Protein 8ZLZ (pdb70)

Structure (mmCIF, N/CA/C/O backbone):
data_8ZLZ
#
_entry.id   8ZLZ
#
_cell.length_a   67.493
_cell.length_b   67.493
_cell.length_c   118.108
_cell.angle_alpha   90.00
_cell.angle_beta   90.00
_cell.angle_gamma   90.00
#
_symmetry.space_group_name_H-M   'P 41 21 2'
#
loop_
_entity.id
_entity.type
_entity.pdbx_description
1 polymer 'All1292 protein'
2 polymer 'C-terminus of CcmK1'
3 water water
#
loop_
_atom_site.group_PDB
_atom_site.id
_atom_site.type_symbol
_atom_site.label_atom_id
_atom_site.label_alt_id
_atom_site.label_comp_id
_atom_site.label_asym_id
_atom_site.label_entity_id
_atom_site.label_seq_id
_atom_site.pdbx_PDB_ins_code
_atom_site.Cartn_x
_atom_site.Cartn_y
_atom_site.Cartn_z
_atom_site.occupancy
_atom_site.B_iso_or_equiv
_atom_site.auth_seq_id
_atom_site.auth_comp_id
_atom_site.auth_asym_id
_atom_site.auth_atom_id
_atom_site.pdbx_PDB_model_num
ATOM 1 N N . SER A 1 1 ? 15.736 -30.900 6.165 1.00 33.24 13 SER A N 1
ATOM 2 C CA . SER A 1 1 ? 14.484 -30.998 5.428 1.00 28.68 13 SER A CA 1
ATOM 3 C C . SER A 1 1 ? 13.365 -31.541 6.327 1.00 26.89 13 SER A C 1
ATOM 4 O O . SER A 1 1 ? 12.204 -31.558 5.925 1.00 25.22 13 SER A O 1
ATOM 7 N N . LYS A 1 2 ? 13.739 -31.983 7.537 1.00 24.88 14 LYS A N 1
ATOM 8 C CA . LYS A 1 2 ? 12.772 -32.481 8.519 1.00 21.63 14 LYS A CA 1
ATOM 9 C C . LYS A 1 2 ? 11.724 -31.422 8.868 1.00 17.53 14 LYS A C 1
ATOM 10 O O . LYS A 1 2 ? 10.589 -31.751 9.241 1.00 15.34 14 LYS A O 1
ATOM 16 N N . TRP A 1 3 ? 12.080 -30.148 8.737 1.00 16.36 15 TRP A N 1
ATOM 17 C CA . TRP A 1 3 ? 11.118 -29.085 9.017 1.00 15.78 15 TRP A CA 1
ATOM 18 C C . TRP A 1 3 ? 9.890 -29.162 8.121 1.00 14.43 15 TRP A C 1
ATOM 19 O O . TRP A 1 3 ? 8.816 -28.713 8.528 1.00 10.56 15 TRP A O 1
ATOM 30 N N . ARG A 1 4 ? 10.028 -29.680 6.893 1.00 13.11 16 ARG A N 1
ATOM 31 C CA . ARG A 1 4 ? 8.864 -29.738 6.006 1.00 11.52 16 ARG A CA 1
ATOM 32 C C . ARG A 1 4 ? 7.770 -30.612 6.597 1.00 11.43 16 ARG A C 1
ATOM 33 O O . ARG A 1 4 ? 6.588 -30.245 6.566 1.00 10.47 16 ARG A O 1
ATOM 41 N N . SER A 1 5 ? 8.150 -31.769 7.146 1.00 9.97 17 SER A N 1
ATOM 42 C CA . SER A 1 5 ? 7.173 -32.680 7.735 1.00 13.57 17 SER A CA 1
ATOM 43 C C . SER A 1 5 ? 6.624 -32.132 9.041 1.00 9.96 17 SER A C 1
ATOM 44 O O . SER A 1 5 ? 5.426 -32.274 9.322 1.00 9.94 17 SER A O 1
ATOM 47 N N . GLN A 1 6 ? 7.485 -31.509 9.855 1.00 9.30 18 GLN A N 1
ATOM 48 C CA . GLN A 1 6 ? 7.003 -30.872 11.076 1.00 9.76 18 GLN A CA 1
ATOM 49 C C . GLN A 1 6 ? 6.005 -29.768 10.758 1.00 10.44 18 GLN A C 1
ATOM 50 O O . GLN A 1 6 ? 4.956 -29.675 11.401 1.00 9.74 18 GLN A O 1
ATOM 56 N N . LEU A 1 7 ? 6.312 -28.923 9.762 1.00 10.24 19 LEU A N 1
ATOM 57 C CA . LEU A 1 7 ? 5.369 -27.877 9.388 1.00 8.40 19 LEU A CA 1
ATOM 58 C C . LEU A 1 7 ? 4.090 -28.483 8.829 1.00 10.02 19 LEU A C 1
ATOM 59 O O . LEU A 1 7 ? 2.990 -28.020 9.145 1.00 8.32 19 LEU A O 1
ATOM 64 N N . ASP A 1 8 ? 4.216 -29.530 8.009 1.00 8.69 20 ASP A N 1
ATOM 65 C CA . ASP A 1 8 ? 3.033 -30.168 7.457 1.00 9.88 20 ASP A CA 1
ATOM 66 C C . ASP A 1 8 ? 2.137 -30.740 8.552 1.00 10.50 20 ASP A C 1
ATOM 67 O O . ASP A 1 8 ? 0.911 -30.606 8.484 1.00 10.57 20 ASP A O 1
ATOM 72 N N . ARG A 1 9 ? 2.724 -31.352 9.583 1.00 8.24 21 ARG A N 1
ATOM 73 C CA . ARG A 1 9 ? 1.901 -31.861 10.677 1.00 11.02 21 ARG A CA 1
ATOM 74 C C . ARG A 1 9 ? 1.275 -30.726 11.470 1.00 10.32 21 ARG A C 1
ATOM 75 O O . ARG A 1 9 ? 0.113 -30.830 11.901 1.00 10.79 21 ARG A O 1
ATOM 83 N N . PHE A 1 10 ? 2.020 -29.639 11.676 1.00 9.46 22 PHE A N 1
ATOM 84 C CA . PHE A 1 10 ? 1.439 -28.486 12.350 1.00 7.70 22 PHE A CA 1
ATOM 85 C C . PHE A 1 10 ? 0.244 -27.958 11.577 1.00 10.25 22 PHE A C 1
ATOM 86 O O . PHE A 1 10 ? -0.804 -27.680 12.163 1.00 9.08 22 PHE A O 1
ATOM 94 N N . VAL A 1 11 ? 0.367 -27.847 10.250 1.00 10.15 23 VAL A N 1
ATOM 95 C CA . VAL A 1 11 ? -0.745 -27.354 9.441 1.00 8.20 23 VAL A CA 1
ATOM 96 C C . VAL A 1 11 ? -1.966 -28.265 9.569 1.00 8.48 23 VAL A C 1
ATOM 97 O O . VAL A 1 11 ? -3.092 -27.788 9.753 1.00 10.47 23 VAL A O 1
ATOM 101 N N . LYS A 1 12 ? -1.768 -29.590 9.477 1.00 8.53 24 LYS A N 1
ATOM 102 C CA . LYS A 1 12 ? -2.904 -30.516 9.554 1.00 10.69 24 LYS A CA 1
ATOM 103 C C . LYS A 1 12 ? -3.654 -30.347 10.873 1.00 11.42 24 LYS A C 1
ATOM 104 O O . LYS A 1 12 ? -4.888 -30.414 10.919 1.00 12.92 24 LYS A O 1
ATOM 110 N N . GLU A 1 13 ? -2.921 -30.101 11.951 1.00 10.42 25 GLU A N 1
ATOM 111 C CA . GLU A 1 13 ? -3.503 -29.976 13.281 1.00 11.30 25 GLU A CA 1
ATOM 112 C C . GLU A 1 13 ? -4.131 -28.617 13.546 1.00 12.59 25 GLU A C 1
ATOM 113 O O . GLU A 1 13 ? -4.901 -28.485 14.505 1.00 11.69 25 GLU A O 1
ATOM 119 N N . ASN A 1 14 ? -3.801 -27.599 12.747 1.00 9.39 26 ASN A N 1
ATOM 120 C CA . ASN A 1 14 ? -4.199 -26.227 13.034 1.00 7.90 26 ASN A CA 1
ATOM 121 C C . ASN A 1 14 ? -4.941 -25.590 11.862 1.00 8.09 26 ASN A C 1
ATOM 122 O O . ASN A 1 14 ? -4.893 -24.367 11.687 1.00 8.28 26 ASN A O 1
ATOM 127 N N . GLN A 1 15 ? -5.668 -26.390 11.081 1.00 9.33 27 GLN A N 1
ATOM 128 C CA . GLN A 1 15 ? -6.313 -25.843 9.884 1.00 8.86 27 GLN A CA 1
ATOM 129 C C . GLN A 1 15 ? -7.350 -24.773 10.227 1.00 7.47 27 GLN A C 1
ATOM 130 O O . GLN A 1 15 ? -7.468 -23.771 9.510 1.00 7.64 27 GLN A O 1
ATOM 136 N N . GLN A 1 16 ? -8.102 -24.946 11.324 1.00 9.44 28 GLN A N 1
ATOM 137 C CA . GLN A 1 16 ? -9.133 -23.961 11.644 1.00 10.21 28 GLN A CA 1
ATOM 138 C C . GLN A 1 16 ? -8.508 -22.611 11.988 1.00 10.65 28 GLN A C 1
ATOM 139 O O . GLN A 1 16 ? -8.941 -21.559 11.495 1.00 9.56 28 GLN A O 1
ATOM 145 N N . ASP A 1 17 ? -7.476 -22.624 12.829 1.00 9.04 29 ASP A N 1
ATOM 146 C CA . ASP A 1 17 ? -6.843 -21.376 13.232 1.00 8.26 29 ASP A CA 1
ATOM 147 C C . ASP A 1 17 ? -6.101 -20.731 12.062 1.00 8.10 29 ASP A C 1
ATOM 148 O O . ASP A 1 17 ? -6.161 -19.510 11.876 1.00 6.69 29 ASP A O 1
ATOM 153 N N . LEU A 1 18 ? -5.396 -21.535 11.256 1.00 7.15 30 LEU A N 1
ATOM 154 C CA . LEU A 1 18 ? -4.696 -20.978 10.104 1.00 7.67 30 LEU A CA 1
ATOM 155 C C . LEU A 1 18 ? -5.683 -20.409 9.100 1.00 7.36 30 LEU A C 1
ATOM 156 O O . LEU A 1 18 ? -5.418 -19.364 8.495 1.00 7.11 30 LEU A O 1
ATOM 161 N N . ALA A 1 19 ? -6.841 -21.066 8.934 1.00 6.34 31 ALA A N 1
ATOM 162 C CA . ALA A 1 19 ? -7.846 -20.567 7.990 1.00 5.77 31 ALA A CA 1
ATOM 163 C C . ALA A 1 19 ? -8.443 -19.251 8.456 1.00 7.95 31 ALA A C 1
ATOM 164 O O . ALA A 1 19 ? -8.682 -18.354 7.646 1.00 7.04 31 ALA A O 1
ATOM 166 N N . ALA A 1 20 ? -8.719 -19.141 9.757 1.00 6.94 32 ALA A N 1
ATOM 167 C CA . ALA A 1 20 ? -9.217 -17.895 10.322 1.00 7.97 32 ALA A CA 1
ATOM 168 C C . ALA A 1 20 ? -8.219 -16.760 10.108 1.00 8.86 32 ALA A C 1
ATOM 169 O O . ALA A 1 20 ? -8.599 -15.656 9.706 1.00 7.42 32 ALA A O 1
ATOM 171 N N . LEU A 1 21 ? -6.926 -17.018 10.366 1.00 6.72 33 LEU A N 1
ATOM 172 C CA . LEU A 1 21 ? -5.918 -15.986 10.148 1.00 6.10 33 LEU A CA 1
ATOM 173 C C . LEU A 1 21 ? -5.811 -15.629 8.669 1.00 7.25 33 LEU A C 1
ATOM 174 O O . LEU A 1 21 ? -5.755 -14.440 8.309 1.00 7.32 33 LEU A O 1
ATOM 179 N N . PHE A 1 22 ? -5.791 -16.652 7.807 1.00 6.60 34 PHE A N 1
ATOM 180 C CA . PHE A 1 22 ? -5.746 -16.450 6.358 1.00 6.08 34 PHE A CA 1
ATOM 181 C C . PHE A 1 22 ? -6.853 -15.505 5.908 1.00 8.28 34 PHE A C 1
ATOM 182 O O . PHE A 1 22 ? -6.595 -14.518 5.211 1.00 7.96 34 PHE A O 1
ATOM 190 N N . TRP A 1 23 ? -8.095 -15.788 6.323 1.00 8.57 35 TRP A N 1
ATOM 191 C CA . TRP A 1 23 ? -9.218 -14.968 5.888 1.00 8.61 35 TRP A CA 1
ATOM 192 C C . TRP A 1 23 ? -9.155 -13.574 6.481 1.00 7.53 35 TRP A C 1
ATOM 193 O O . TRP A 1 23 ? -9.439 -12.597 5.781 1.00 9.20 35 TRP A O 1
ATOM 204 N N . GLY A 1 24 ? -8.795 -13.450 7.766 1.00 7.67 36 GLY A N 1
ATOM 205 C CA . GLY A 1 24 ? -8.706 -12.122 8.363 1.00 8.10 36 GLY A CA 1
ATOM 206 C C . GLY A 1 24 ? -7.715 -11.214 7.651 1.00 10.91 36 GLY A C 1
ATOM 207 O O . GLY A 1 24 ? -8.004 -10.047 7.395 1.00 9.69 36 GLY A O 1
ATOM 208 N N . LEU A 1 25 ? -6.527 -11.743 7.318 1.00 9.71 37 LEU A N 1
ATOM 209 C CA . LEU A 1 25 ? -5.504 -10.940 6.638 1.00 9.63 37 LEU A CA 1
ATOM 210 C C . LEU A 1 25 ? -5.936 -10.617 5.230 1.00 8.86 37 LEU A C 1
ATOM 211 O O . LEU A 1 25 ? -5.656 -9.565 4.660 1.00 9.58 37 LEU A O 1
ATOM 216 N N . TRP A 1 26 ? -6.682 -11.556 4.614 1.00 10.08 38 TRP A N 1
ATOM 217 C CA . TRP A 1 26 ? -7.207 -11.336 3.236 1.00 9.85 38 TRP A CA 1
ATOM 218 C C . TRP A 1 26 ? -8.276 -10.233 3.257 1.00 8.99 38 TRP A C 1
ATOM 219 O O . TRP A 1 26 ? -8.284 -9.376 2.380 1.00 11.43 38 TRP A O 1
ATOM 230 N N . LEU A 1 27 ? -9.153 -10.293 4.254 1.00 7.66 39 LEU A N 1
ATOM 231 C CA . LEU A 1 27 ? -10.065 -9.154 4.391 1.00 8.25 39 LEU A CA 1
ATOM 232 C C . LEU A 1 27 ? -9.302 -7.830 4.479 1.00 12.78 39 LEU A C 1
ATOM 233 O O . LEU A 1 27 ? -9.776 -6.797 3.980 1.00 10.36 39 LEU A O 1
ATOM 238 N N . GLU A 1 28 ? -8.110 -7.840 5.075 1.00 8.86 40 GLU A N 1
ATOM 239 C CA . GLU A 1 28 ? -7.362 -6.587 5.205 1.00 10.71 40 GLU A CA 1
ATOM 240 C C . GLU A 1 28 ? -6.635 -6.211 3.924 1.00 12.59 40 GLU A C 1
ATOM 241 O O . GLU A 1 28 ? -6.520 -5.021 3.616 1.00 12.80 40 GLU A O 1
ATOM 247 N N . ASN A 1 29 ? -6.096 -7.198 3.186 1.00 10.93 41 ASN A N 1
ATOM 248 C CA . ASN A 1 29 ? -5.150 -6.884 2.119 1.00 9.61 41 ASN A CA 1
ATOM 249 C C . ASN A 1 29 ? -5.450 -7.493 0.761 1.00 10.45 41 ASN A C 1
ATOM 250 O O . ASN A 1 29 ? -4.818 -7.073 -0.217 1.00 10.84 41 ASN A O 1
ATOM 255 N N . GLY A 1 30 ? -6.362 -8.462 0.650 1.00 8.74 42 GLY A N 1
ATOM 256 C CA . GLY A 1 30 ? -6.378 -9.208 -0.594 1.00 9.63 42 GLY A CA 1
ATOM 257 C C . GLY A 1 30 ? -4.991 -9.751 -0.865 1.00 9.35 42 GLY A C 1
ATOM 258 O O . GLY A 1 30 ? -4.278 -10.166 0.057 1.00 9.55 42 GLY A O 1
ATOM 259 N N . ASP A 1 31 ? -4.580 -9.702 -2.130 1.00 9.47 43 ASP A N 1
ATOM 260 C CA . ASP A 1 31 ? -3.237 -10.116 -2.526 1.00 10.82 43 ASP A CA 1
ATOM 261 C C . ASP A 1 31 ? -2.259 -8.948 -2.657 1.00 11.25 43 ASP A C 1
ATOM 262 O O . ASP A 1 31 ? -1.142 -9.142 -3.162 1.00 11.20 43 ASP A O 1
ATOM 267 N N . SER A 1 32 ? -2.626 -7.760 -2.159 1.00 10.69 44 SER A N 1
ATOM 268 C CA . SER A 1 32 ? -1.817 -6.566 -2.397 1.00 12.27 44 SER A CA 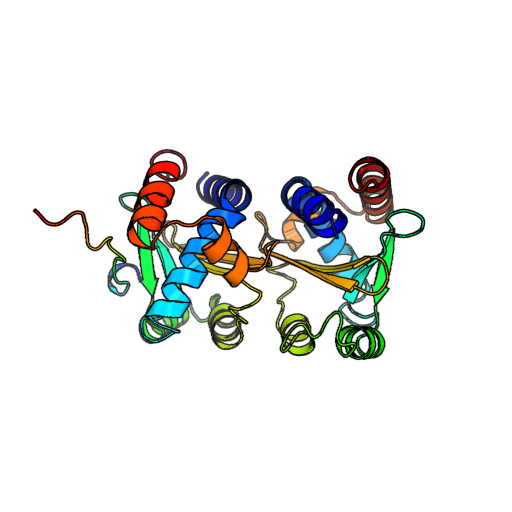1
ATOM 269 C C . SER A 1 32 ? -0.437 -6.644 -1.754 1.00 12.30 44 SER A C 1
ATOM 270 O O . SER A 1 32 ? 0.488 -5.956 -2.206 1.00 12.70 44 SER A O 1
ATOM 273 N N . GLN A 1 33 ? -0.284 -7.425 -0.691 1.00 11.35 45 GLN A N 1
ATOM 274 C CA . GLN A 1 33 ? 1.007 -7.601 -0.040 1.00 10.73 45 GLN A CA 1
ATOM 275 C C . GLN A 1 33 ? 1.710 -8.892 -0.457 1.00 13.54 45 GLN A C 1
ATOM 276 O O . GLN A 1 33 ? 2.826 -9.166 0.017 1.00 10.72 45 GLN A O 1
ATOM 282 N N . GLY A 1 34 ? 1.092 -9.683 -1.319 1.00 10.38 46 GLY A N 1
ATOM 283 C CA . GLY A 1 34 ? 1.646 -10.950 -1.712 1.00 11.16 46 GLY A CA 1
ATOM 284 C C . GLY A 1 34 ? 1.020 -12.096 -0.954 1.00 11.14 46 GLY A C 1
ATOM 285 O O . GLY A 1 34 ? -0.103 -12.015 -0.448 1.00 12.25 46 GLY A O 1
ATOM 286 N N . THR A 1 35 ? 1.785 -13.186 -0.870 1.00 9.33 47 THR A N 1
ATOM 287 C CA . THR A 1 35 ? 1.329 -14.444 -0.302 1.00 8.53 47 THR A CA 1
ATOM 288 C C . THR A 1 35 ? 1.716 -14.496 1.167 1.00 10.85 47 THR A C 1
ATOM 289 O O . THR A 1 35 ? 2.798 -14.041 1.553 1.00 8.82 47 THR A O 1
ATOM 293 N N . ILE A 1 36 ? 0.821 -15.025 1.995 1.00 9.12 48 ILE A N 1
ATOM 294 C CA . ILE A 1 36 ? 1.170 -15.211 3.399 1.00 9.61 48 ILE A CA 1
ATOM 295 C C . ILE A 1 36 ? 2.245 -16.283 3.491 1.00 11.27 48 ILE A C 1
ATOM 296 O O . ILE A 1 36 ? 2.070 -17.402 3.000 1.00 11.45 48 ILE A O 1
ATOM 301 N N . GLY A 1 37 ? 3.367 -15.945 4.111 1.00 9.86 49 GLY A N 1
ATOM 302 C CA . GLY A 1 37 ? 4.400 -16.940 4.335 1.00 10.15 49 GLY A CA 1
ATOM 303 C C . GLY A 1 37 ? 4.648 -17.217 5.805 1.00 9.48 49 GLY A C 1
ATOM 304 O O . GLY A 1 37 ? 4.261 -16.432 6.672 1.00 10.26 49 GLY A O 1
ATOM 305 N N . ILE A 1 38 ? 5.295 -18.342 6.093 1.00 7.44 50 ILE A N 1
ATOM 306 C CA . ILE A 1 38 ? 5.813 -18.648 7.421 1.00 9.31 50 ILE A CA 1
ATOM 307 C C . ILE A 1 38 ? 7.309 -18.814 7.242 1.00 10.14 50 ILE A C 1
ATOM 308 O O . ILE A 1 38 ? 7.747 -19.772 6.597 1.00 9.31 50 ILE A O 1
ATOM 313 N N . ASP A 1 39 ? 8.091 -17.863 7.744 1.00 9.20 51 ASP A N 1
ATOM 314 C CA . ASP A 1 39 ? 9.546 -17.973 7.713 1.00 7.98 51 ASP A CA 1
ATOM 315 C C . ASP A 1 39 ? 9.958 -18.670 9.002 1.00 10.43 51 ASP A C 1
ATOM 316 O O . ASP A 1 39 ? 9.651 -18.183 10.092 1.00 10.71 51 ASP A O 1
ATOM 321 N N . LEU A 1 40 ? 10.601 -19.826 8.874 1.00 9.92 52 LEU A N 1
ATOM 322 C CA . LEU A 1 40 ? 10.906 -20.618 10.058 1.00 11.69 52 LEU A CA 1
ATOM 323 C C . LEU A 1 40 ? 12.088 -20.100 10.855 1.00 14.12 52 LEU A C 1
ATOM 324 O O . LEU A 1 40 ? 12.292 -20.563 11.984 1.00 14.94 52 LEU A O 1
ATOM 329 N N . GLN A 1 41 ? 12.876 -19.184 10.310 1.00 10.95 53 GLN A N 1
ATOM 330 C CA . GLN A 1 41 ? 14.049 -18.720 11.027 1.00 16.74 53 GLN A CA 1
ATOM 331 C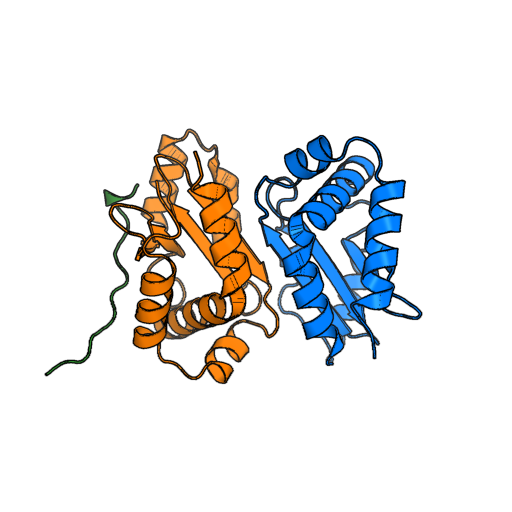 C . GLN A 1 41 ? 13.943 -17.232 11.346 1.00 14.62 53 GLN A C 1
ATOM 332 O O . GLN A 1 41 ? 13.370 -16.467 10.564 1.00 15.74 53 GLN A O 1
ATOM 338 N N . PRO A 1 42 ? 14.493 -16.789 12.488 1.00 15.97 54 PRO A N 1
ATOM 339 C CA . PRO A 1 42 ? 15.183 -17.595 13.522 1.00 18.87 54 PRO A CA 1
ATOM 340 C C . PRO A 1 42 ? 14.217 -18.453 14.335 1.00 17.36 54 PRO A C 1
ATOM 341 O O . PRO A 1 42 ? 14.588 -19.495 14.879 1.00 19.04 54 PRO A O 1
ATOM 345 N N . THR A 1 43 ? 12.967 -18.020 14.428 1.00 15.23 55 THR A N 1
ATOM 346 C CA . THR A 1 43 ? 11.856 -18.801 14.943 1.00 14.28 55 THR A CA 1
ATOM 347 C C . THR A 1 43 ? 10.702 -18.588 13.977 1.00 12.99 55 THR A C 1
ATOM 348 O O . THR A 1 43 ? 10.689 -17.600 13.230 1.00 10.35 55 THR A O 1
ATOM 352 N N . PRO A 1 44 ? 9.727 -19.496 13.953 1.00 11.29 56 PRO A N 1
ATOM 353 C CA . PRO A 1 44 ? 8.646 -19.389 12.963 1.00 11.94 56 PRO A CA 1
ATOM 354 C C . PRO A 1 44 ? 7.823 -18.126 13.159 1.00 11.47 56 PRO A C 1
ATOM 355 O O . PRO A 1 44 ? 7.364 -17.824 14.264 1.00 12.32 56 PRO A O 1
ATOM 359 N N . HIS A 1 45 ? 7.609 -17.399 12.070 1.00 9.09 57 HIS A N 1
ATOM 360 C CA . HIS A 1 45 ? 6.790 -16.200 12.138 1.00 8.12 57 HIS A CA 1
ATOM 361 C C . HIS A 1 45 ? 6.158 -15.912 10.783 1.00 8.98 57 HIS A C 1
ATOM 362 O O . HIS A 1 45 ? 6.709 -16.247 9.733 1.00 8.29 57 HIS A O 1
ATOM 369 N N . PHE A 1 46 ? 4.990 -15.275 10.807 1.00 8.63 58 PHE A N 1
ATOM 370 C CA . PHE A 1 46 ? 4.309 -14.948 9.561 1.00 8.58 58 PHE A CA 1
ATOM 371 C C . PHE A 1 46 ? 4.913 -13.722 8.896 1.00 10.94 58 PHE A C 1
ATOM 372 O O . PHE A 1 46 ? 5.270 -12.742 9.560 1.00 10.36 58 PHE A O 1
ATOM 380 N N . VAL A 1 47 ? 5.006 -13.779 7.567 1.00 9.60 59 VAL A N 1
ATOM 381 C CA . VAL A 1 47 ? 5.545 -12.691 6.757 1.00 11.06 59 VAL A CA 1
ATOM 382 C C . VAL A 1 47 ? 4.758 -12.644 5.458 1.00 11.74 59 VAL A C 1
ATOM 383 O O . VAL A 1 47 ? 4.214 -13.654 5.000 1.00 15.93 59 VAL A O 1
ATOM 387 N N . TYR A 1 48 ? 4.711 -11.470 4.843 1.00 9.02 60 TYR A N 1
ATOM 388 C CA . TYR A 1 48 ? 4.149 -11.372 3.510 1.00 10.85 60 TYR A CA 1
ATOM 389 C C . TYR A 1 48 ? 5.253 -11.507 2.480 1.00 11.35 60 TYR A C 1
ATOM 390 O O . TYR A 1 48 ? 6.356 -10.985 2.667 1.00 11.14 60 TYR A O 1
ATOM 399 N N . CYS A 1 49 ? 4.942 -12.216 1.395 1.00 11.12 61 CYS A N 1
ATOM 400 C CA . CYS A 1 49 ? 5.909 -12.552 0.350 1.00 12.13 61 CYS A CA 1
ATOM 401 C C . CYS A 1 49 ? 5.397 -11.995 -0.961 1.00 11.57 61 CYS A C 1
ATOM 402 O O . CYS A 1 49 ? 4.501 -12.597 -1.586 1.00 10.47 61 CYS A O 1
ATOM 405 N N . PRO A 1 50 ? 5.920 -10.858 -1.415 1.00 11.93 62 PRO A N 1
ATOM 406 C CA . PRO A 1 50 ? 5.470 -10.303 -2.694 1.00 12.40 62 PRO A CA 1
ATOM 407 C C . PRO A 1 50 ? 5.648 -11.300 -3.832 1.00 12.04 62 PRO A C 1
ATOM 408 O O . PRO A 1 50 ? 6.562 -12.128 -3.830 1.00 12.57 62 PRO A O 1
ATOM 412 N N . LYS A 1 51 ? 4.717 -11.237 -4.788 1.00 14.08 63 LYS A N 1
ATOM 413 C CA . LYS A 1 51 ? 4.710 -12.174 -5.908 1.00 15.17 63 LYS A CA 1
ATOM 414 C C . LYS A 1 51 ? 6.076 -12.252 -6.589 1.00 13.52 63 LYS A C 1
ATOM 415 O O . LYS A 1 51 ? 6.566 -13.342 -6.898 1.00 14.06 63 LYS A O 1
ATOM 421 N N . ASP A 1 52 ? 6.702 -11.098 -6.824 1.00 14.83 64 ASP A N 1
ATOM 422 C CA . ASP A 1 52 ? 7.988 -11.066 -7.507 1.00 17.50 64 ASP A CA 1
ATOM 423 C C . ASP A 1 52 ? 9.052 -11.817 -6.703 1.00 15.60 64 ASP A C 1
ATOM 424 O O . ASP A 1 52 ? 9.873 -12.549 -7.273 1.00 15.55 64 ASP A O 1
ATOM 429 N N . ALA A 1 53 ? 9.023 -11.687 -5.366 1.00 12.33 65 ALA A N 1
ATOM 430 C CA . ALA A 1 53 ? 9.983 -12.390 -4.520 1.00 13.18 65 ALA A CA 1
ATOM 431 C C . ALA A 1 53 ? 9.712 -13.886 -4.490 1.00 12.12 65 ALA A C 1
ATOM 432 O O . ALA A 1 53 ? 10.649 -14.686 -4.453 1.00 12.65 65 ALA A O 1
ATOM 434 N N . VAL A 1 54 ? 8.439 -14.284 -4.478 1.00 9.68 66 VAL A N 1
ATOM 435 C CA . VAL A 1 54 ? 8.112 -15.708 -4.525 1.00 9.59 66 VAL A CA 1
ATOM 436 C C . VAL A 1 54 ? 8.657 -16.318 -5.809 1.00 11.27 66 VAL A C 1
ATOM 437 O O . VAL A 1 54 ? 9.264 -17.392 -5.806 1.00 11.41 66 VAL A O 1
ATOM 441 N N . GLU A 1 55 ? 8.450 -15.628 -6.928 1.00 10.16 67 GLU A N 1
ATOM 442 C CA . GLU A 1 55 ? 8.886 -16.157 -8.214 1.00 14.07 67 GLU A CA 1
ATOM 443 C C . GLU A 1 55 ? 10.397 -16.345 -8.253 1.00 13.92 67 GLU A C 1
ATOM 444 O O . GLU A 1 55 ? 10.893 -17.405 -8.659 1.00 13.03 67 GLU A O 1
ATOM 450 N N . LYS A 1 56 ? 11.153 -15.340 -7.805 1.00 13.07 68 LYS A N 1
ATOM 451 C CA . LYS A 1 56 ? 12.607 -15.501 -7.805 1.00 14.46 68 LYS A CA 1
ATOM 452 C C . LYS A 1 56 ? 13.062 -16.596 -6.856 1.00 13.45 68 LYS A C 1
ATOM 453 O O . LYS A 1 56 ? 13.960 -17.375 -7.202 1.00 15.83 68 LYS A O 1
ATOM 459 N N . LEU A 1 57 ? 12.462 -16.679 -5.669 1.00 13.27 69 LEU A N 1
ATOM 460 C CA . LEU A 1 57 ? 12.799 -17.759 -4.745 1.00 13.67 69 LEU A CA 1
ATOM 461 C C . LEU A 1 57 ? 12.510 -19.125 -5.359 1.00 11.54 69 LEU A C 1
ATOM 462 O O . LEU A 1 57 ? 13.314 -20.055 -5.237 1.00 12.51 69 LEU A O 1
ATOM 467 N N . ASN A 1 58 ? 11.367 -19.256 -6.031 1.00 9.89 70 ASN A N 1
ATOM 468 C CA . ASN A 1 58 ? 10.970 -20.526 -6.621 1.00 11.48 70 ASN A CA 1
ATOM 469 C C . ASN A 1 58 ? 11.803 -20.889 -7.847 1.00 10.81 70 ASN A C 1
ATOM 470 O O . ASN A 1 58 ? 11.878 -22.068 -8.212 1.00 9.96 70 ASN A O 1
ATOM 475 N N . ASN A 1 59 ? 12.436 -19.914 -8.473 1.00 11.12 71 ASN A N 1
ATOM 476 C CA . ASN A 1 59 ? 13.223 -20.217 -9.658 1.00 12.14 71 ASN A CA 1
ATOM 477 C C . ASN A 1 59 ? 14.584 -20.799 -9.324 1.00 15.56 71 ASN A C 1
ATOM 478 O O . ASN A 1 59 ? 15.256 -21.317 -10.222 1.00 15.07 71 ASN A O 1
ATOM 483 N N . ASN A 1 60 ? 15.007 -20.734 -8.065 1.00 14.09 72 ASN A N 1
ATOM 484 C CA . ASN A 1 60 ? 16.185 -21.478 -7.653 1.00 11.63 72 ASN A CA 1
ATOM 485 C C . ASN A 1 60 ? 15.942 -22.982 -7.766 1.00 12.76 72 ASN A C 1
ATOM 486 O O . ASN A 1 60 ? 14.856 -23.484 -7.461 1.00 11.75 72 ASN A O 1
ATOM 491 N N . VAL A 1 61 ? 16.987 -23.707 -8.171 1.00 14.06 73 VAL A N 1
ATOM 492 C CA . VAL A 1 61 ? 16.887 -25.134 -8.442 1.00 15.98 73 VAL A CA 1
ATOM 493 C C . VAL A 1 61 ? 16.512 -25.949 -7.208 1.00 15.39 73 VAL A C 1
ATOM 494 O O . VAL A 1 61 ? 15.978 -27.057 -7.338 1.00 16.21 73 VAL A O 1
ATOM 498 N N . GLU A 1 62 ? 16.723 -25.413 -6.005 1.00 14.15 74 GLU A N 1
ATOM 499 C CA . GLU A 1 62 ? 16.239 -26.081 -4.800 1.00 15.94 74 GLU A CA 1
ATOM 500 C C . GLU A 1 62 ? 14.721 -26.083 -4.688 1.00 15.64 74 GLU A C 1
ATOM 501 O O . GLU A 1 62 ? 14.175 -26.862 -3.898 1.00 16.23 74 GLU A O 1
ATOM 507 N N . ASN A 1 63 ? 14.032 -25.272 -5.482 1.00 12.67 75 ASN A N 1
ATOM 508 C CA . ASN A 1 63 ? 12.580 -25.174 -5.395 1.00 9.58 75 ASN A CA 1
ATOM 509 C C . ASN A 1 63 ? 11.929 -25.661 -6.689 1.00 12.22 75 ASN A C 1
ATOM 510 O O . ASN A 1 63 ? 11.674 -26.859 -6.832 1.00 11.26 75 ASN A O 1
ATOM 515 N N . ARG A 1 64 ? 11.661 -24.744 -7.624 1.00 10.28 76 ARG A N 1
ATOM 516 C CA . ARG A 1 64 ? 11.097 -25.083 -8.938 1.00 12.45 76 ARG A CA 1
ATOM 517 C C . ARG A 1 64 ? 9.763 -25.815 -8.799 1.00 13.31 76 ARG A C 1
ATOM 518 O O . ARG A 1 64 ? 9.479 -26.767 -9.530 1.00 13.31 76 ARG A O 1
ATOM 526 N N . LEU A 1 65 ? 8.942 -25.396 -7.833 1.00 10.46 77 LEU A N 1
ATOM 527 C CA . LEU A 1 65 ? 7.581 -25.917 -7.786 1.00 11.99 77 LEU A CA 1
ATOM 528 C C . LEU A 1 65 ? 6.870 -25.543 -9.083 1.00 11.10 77 LEU A C 1
ATOM 529 O O . LEU A 1 65 ? 6.773 -24.361 -9.429 1.00 11.06 77 LEU A O 1
ATOM 534 N N . GLN A 1 66 ? 6.431 -26.553 -9.838 1.00 12.93 78 GLN A N 1
ATOM 535 C CA . GLN A 1 66 ? 5.961 -26.283 -11.190 1.00 14.89 78 GLN A CA 1
ATOM 536 C C . GLN A 1 66 ? 4.648 -25.507 -11.180 1.00 14.75 78 GLN A C 1
ATOM 537 O O . GLN A 1 66 ? 3.691 -25.865 -10.483 1.00 17.93 78 GLN A O 1
ATOM 543 N N . GLU A 1 67 ? 4.635 -24.402 -11.932 1.00 12.64 79 GLU A N 1
ATOM 544 C CA . GLU A 1 67 ? 3.450 -23.564 -12.089 1.00 15.08 79 GLU A CA 1
ATOM 545 C C . GLU A 1 67 ? 2.985 -22.975 -10.749 1.00 12.79 79 GLU A C 1
ATOM 546 O O . GLU A 1 67 ? 1.796 -22.727 -10.550 1.00 13.87 79 GLU A O 1
ATOM 552 N N . LEU A 1 68 ? 3.928 -22.717 -9.831 1.00 11.05 80 LEU A N 1
ATOM 553 C CA . LEU A 1 68 ? 3.579 -22.195 -8.507 1.00 10.38 80 LEU A CA 1
ATOM 554 C C . LEU A 1 68 ? 2.818 -20.878 -8.584 1.00 11.71 80 LEU A C 1
ATOM 555 O O . LEU A 1 68 ? 1.858 -20.671 -7.838 1.00 9.36 80 LEU A O 1
ATOM 560 N N . LEU A 1 69 ? 3.236 -19.959 -9.454 1.00 12.47 81 LEU A N 1
ATOM 561 C CA . LEU A 1 69 ? 2.539 -18.677 -9.510 1.00 13.20 81 LEU A CA 1
ATOM 562 C C . LEU A 1 69 ? 1.105 -18.854 -9.985 1.00 11.26 81 LEU A C 1
ATOM 563 O O . LEU A 1 69 ? 0.210 -18.123 -9.536 1.00 10.50 81 LEU A O 1
ATOM 568 N N . GLY A 1 70 ? 0.871 -19.823 -10.879 1.00 11.28 82 GLY A N 1
ATOM 569 C CA . GLY A 1 70 ? -0.488 -20.165 -11.258 1.00 12.15 82 GLY A CA 1
ATOM 570 C C . GLY A 1 70 ? -1.282 -20.721 -10.092 1.00 11.37 82 GLY A C 1
ATOM 571 O O . GLY A 1 70 ? -2.445 -20.365 -9.899 1.00 9.24 82 GLY A O 1
ATOM 572 N N . ILE A 1 71 ? -0.661 -21.602 -9.297 1.00 7.73 83 ILE A N 1
ATOM 573 C CA . ILE A 1 71 ? -1.348 -22.136 -8.118 1.00 9.28 83 ILE A CA 1
ATOM 574 C C . ILE A 1 71 ? -1.767 -21.000 -7.197 1.00 10.50 83 ILE A C 1
ATOM 575 O O . ILE A 1 71 ? -2.901 -20.960 -6.702 1.00 8.90 83 ILE A O 1
ATOM 580 N N . ILE A 1 72 ? -0.868 -20.041 -6.984 1.00 10.16 84 ILE A N 1
ATOM 581 C CA . ILE A 1 72 ? -1.162 -18.912 -6.103 1.00 9.97 84 ILE A CA 1
ATOM 582 C C . ILE A 1 72 ? -2.296 -18.066 -6.673 1.00 12.62 84 ILE A C 1
ATOM 583 O O . ILE A 1 72 ? -3.219 -17.674 -5.950 1.00 10.97 84 ILE A O 1
ATOM 588 N N . GLU A 1 73 ? -2.262 -17.804 -7.986 1.00 8.64 85 GLU A N 1
ATOM 589 C CA . GLU A 1 73 ? -3.299 -16.994 -8.623 1.00 12.74 85 GLU A CA 1
ATOM 590 C C . GLU A 1 73 ? -4.650 -17.692 -8.611 1.00 11.92 85 GLU A C 1
ATOM 591 O O . GLU A 1 73 ? -5.690 -17.030 -8.474 1.00 14.34 85 GLU A O 1
ATOM 597 N N . HIS A 1 74 ? -4.660 -19.017 -8.739 1.00 7.82 86 HIS A N 1
ATOM 598 C CA . HIS A 1 74 ? -5.903 -19.763 -8.891 1.00 8.48 86 HIS A CA 1
ATOM 599 C C . HIS A 1 74 ? -6.563 -20.131 -7.573 1.00 10.11 86 HIS A C 1
ATOM 600 O O . HIS A 1 74 ? -7.766 -20.404 -7.564 1.00 10.18 86 HIS A O 1
ATOM 607 N N . ASN A 1 75 ? -5.829 -20.103 -6.466 1.00 11.09 87 ASN A N 1
ATOM 608 C CA . ASN A 1 75 ? -6.423 -20.399 -5.163 1.00 8.74 87 ASN A CA 1
ATOM 609 C C . ASN A 1 75 ? -7.597 -19.467 -4.898 1.00 9.10 87 ASN A C 1
ATOM 610 O O . ASN A 1 75 ? -7.484 -18.252 -5.103 1.00 9.07 87 ASN A O 1
ATOM 615 N N . GLN A 1 76 ? -8.740 -20.042 -4.490 1.00 7.52 88 GLN A N 1
ATOM 616 C CA . GLN A 1 76 ? -9.939 -19.251 -4.236 1.00 6.55 88 GLN A CA 1
ATOM 617 C C . GLN A 1 76 ? -10.089 -19.065 -2.736 1.00 7.28 88 GLN A C 1
ATOM 618 O O . GLN A 1 76 ? -10.433 -20.026 -2.030 1.00 9.00 88 GLN A O 1
ATOM 624 N N . PRO A 1 77 ? -9.834 -17.867 -2.208 1.00 7.41 89 PRO A N 1
ATOM 625 C CA . PRO A 1 77 ? -9.622 -17.720 -0.753 1.00 7.48 89 PRO A CA 1
ATOM 626 C C . PRO A 1 77 ? -10.866 -17.925 0.074 1.00 8.87 89 PRO A C 1
ATOM 627 O O . PRO A 1 77 ? -10.746 -18.226 1.267 1.00 8.90 89 PRO A O 1
ATOM 631 N N . GLU A 1 78 ? -12.060 -17.747 -0.497 1.00 8.32 90 GLU A N 1
ATOM 632 C CA . GLU A 1 78 ? -13.273 -18.018 0.254 1.00 8.37 90 GLU A CA 1
ATOM 633 C C . GLU A 1 78 ? -13.515 -19.515 0.423 1.00 9.09 90 GLU A C 1
ATOM 634 O O . GLU A 1 78 ? -14.340 -19.903 1.260 1.00 9.37 90 GLU A O 1
ATOM 640 N N . ILE A 1 79 ? -12.768 -20.357 -0.299 1.00 7.81 91 ILE A N 1
ATOM 641 C CA . ILE A 1 79 ? -12.876 -21.806 -0.196 1.00 9.79 91 ILE A CA 1
ATOM 642 C C . ILE A 1 79 ? -11.632 -22.419 0.432 1.00 9.64 91 ILE A C 1
ATOM 643 O O . ILE A 1 79 ? -11.726 -23.420 1.147 1.00 9.56 91 ILE A O 1
ATOM 648 N N . GLU A 1 80 ? -10.455 -21.874 0.129 1.00 10.51 92 GLU A N 1
ATOM 649 C CA . GLU A 1 80 ? -9.220 -22.616 0.347 1.00 10.01 92 GLU A CA 1
ATOM 650 C C . GLU A 1 80 ? -8.153 -21.695 0.896 1.00 9.54 92 GLU A C 1
ATOM 651 O O . GLU A 1 80 ? -8.005 -20.565 0.420 1.00 7.96 92 GLU A O 1
ATOM 657 N N . VAL A 1 81 ? -7.324 -22.230 1.796 1.00 8.61 93 VAL A N 1
ATOM 658 C CA . VAL A 1 81 ? -6.167 -21.514 2.334 1.00 6.04 93 VAL A CA 1
ATOM 659 C C . VAL A 1 81 ? -4.933 -21.827 1.502 1.00 6.18 93 VAL A C 1
ATOM 660 O O . VAL A 1 81 ? -4.703 -22.983 1.139 1.00 6.81 93 VAL A O 1
ATOM 664 N N . LEU A 1 82 ? -4.102 -20.805 1.260 1.00 5.22 94 LEU A N 1
ATOM 665 C CA . LEU A 1 82 ? -2.778 -20.992 0.674 1.00 6.61 94 LEU A CA 1
ATOM 666 C C . LEU A 1 82 ? -1.779 -20.146 1.444 1.00 7.57 94 LEU A C 1
ATOM 667 O O . LEU A 1 82 ? -2.017 -18.945 1.647 1.00 7.79 94 LEU A O 1
ATOM 672 N N . MET A 1 83 ? -0.689 -20.784 1.897 1.00 5.40 95 MET A N 1
ATOM 673 C CA . MET A 1 83 ? 0.493 -20.051 2.325 1.00 5.66 95 MET A CA 1
ATOM 674 C C . MET A 1 83 ? 1.727 -20.784 1.853 1.00 7.46 95 MET A C 1
ATOM 675 O O . MET A 1 83 ? 1.639 -21.838 1.237 1.00 9.37 95 MET A O 1
ATOM 680 N N . ILE A 1 84 ? 2.896 -20.202 2.103 1.00 10.35 96 ILE A N 1
ATOM 681 C CA . ILE A 1 84 ? 4.142 -20.896 1.811 1.00 9.17 96 ILE A CA 1
ATOM 682 C C . ILE A 1 84 ? 4.996 -20.923 3.064 1.00 11.69 96 ILE A C 1
ATOM 683 O O . ILE A 1 84 ? 5.076 -19.933 3.803 1.00 11.16 96 ILE A O 1
ATOM 688 N N . GLY A 1 85 ? 5.618 -22.070 3.312 1.00 8.42 97 GLY A N 1
ATOM 689 C CA . GLY A 1 85 ? 6.622 -22.166 4.351 1.00 8.99 97 GLY A CA 1
ATOM 690 C C . GLY A 1 85 ? 7.983 -21.953 3.711 1.00 9.23 97 GLY A C 1
ATOM 691 O O . GLY A 1 85 ? 8.234 -22.410 2.595 1.00 10.82 97 GLY A O 1
ATOM 692 N N . ILE A 1 86 ? 8.842 -21.211 4.409 1.00 7.73 98 ILE A N 1
ATOM 693 C CA . ILE A 1 86 ? 10.187 -20.910 3.933 1.00 10.18 98 ILE A CA 1
ATOM 694 C C . ILE A 1 86 ? 11.179 -21.355 4.996 1.00 12.12 98 ILE A C 1
ATOM 695 O O . ILE A 1 86 ? 11.146 -20.860 6.133 1.00 11.09 98 ILE A O 1
ATOM 700 N N . GLY A 1 87 ? 12.075 -22.266 4.622 1.00 11.16 99 GLY A N 1
ATOM 701 C CA . GLY A 1 87 ? 13.117 -22.690 5.542 1.00 13.85 99 GLY A CA 1
ATOM 702 C C . GLY A 1 87 ? 14.409 -22.828 4.760 1.00 17.42 99 GLY A C 1
ATOM 703 O O . GLY A 1 87 ? 14.453 -23.572 3.780 1.00 13.88 99 GLY A O 1
ATOM 704 N N . LYS A 1 88 ? 15.439 -22.099 5.183 1.00 18.92 100 LYS A N 1
ATOM 705 C CA . LYS A 1 88 ? 16.751 -22.004 4.523 1.00 21.91 100 LYS A CA 1
ATOM 706 C C . LYS A 1 88 ? 16.629 -22.008 2.999 1.00 17.35 100 LYS A C 1
ATOM 707 O O . LYS A 1 88 ? 17.215 -22.837 2.301 1.00 19.93 100 LYS A O 1
ATOM 713 N N . GLY A 1 89 ? 15.849 -21.054 2.499 1.00 16.42 101 GLY A N 1
ATOM 714 C CA . GLY A 1 89 ? 15.718 -20.793 1.071 1.00 15.75 101 GLY A CA 1
ATOM 715 C C . GLY A 1 89 ? 14.795 -21.726 0.330 1.00 16.83 101 GLY A C 1
ATOM 716 O O . GLY A 1 89 ? 14.614 -21.559 -0.891 1.00 15.63 101 GLY A O 1
ATOM 717 N N . GLU A 1 90 ? 14.205 -22.697 1.015 1.00 15.29 102 GLU A N 1
ATOM 718 C CA . GLU A 1 90 ? 13.422 -23.740 0.377 1.00 11.78 102 GLU A CA 1
ATOM 719 C C . GLU A 1 90 ? 11.946 -23.505 0.690 1.00 13.03 102 GLU A C 1
ATOM 720 O O . GLU A 1 90 ? 11.596 -23.161 1.823 1.00 13.55 102 GLU A O 1
ATOM 726 N N . ILE A 1 91 ? 11.091 -23.642 -0.324 1.00 9.43 103 ILE A N 1
ATOM 727 C CA . ILE A 1 91 ? 9.648 -23.382 -0.228 1.00 8.28 103 ILE A CA 1
ATOM 728 C C . ILE A 1 91 ? 8.895 -24.682 -0.011 1.00 12.22 103 ILE A C 1
ATOM 729 O O . ILE A 1 91 ? 9.154 -25.673 -0.701 1.00 10.81 103 ILE A O 1
ATOM 734 N N . LYS A 1 92 ? 7.906 -24.656 0.888 1.00 9.97 104 LYS A N 1
ATOM 735 C CA . LYS A 1 92 ? 6.929 -25.733 1.063 1.00 12.02 104 LYS A CA 1
ATOM 736 C C . LYS A 1 92 ? 5.545 -25.124 0.892 1.00 10.14 104 LYS A C 1
ATOM 737 O O . LYS A 1 92 ? 5.194 -24.184 1.607 1.00 11.81 104 LYS A O 1
ATOM 743 N N . LEU A 1 93 ? 4.769 -25.634 -0.062 1.00 8.42 105 LEU A N 1
ATOM 744 C CA . LEU A 1 93 ? 3.438 -25.081 -0.282 1.00 8.91 105 LEU A CA 1
ATOM 745 C C . LEU A 1 93 ? 2.490 -25.569 0.801 1.00 8.68 105 LEU A C 1
ATOM 746 O O . LEU A 1 93 ? 2.461 -26.763 1.121 1.00 9.52 105 LEU A O 1
ATOM 751 N N . ILE A 1 94 ? 1.714 -24.642 1.350 1.00 9.83 106 ILE A N 1
ATOM 752 C CA . ILE A 1 94 ? 0.643 -24.946 2.296 1.00 9.61 106 ILE A CA 1
ATOM 753 C C . ILE A 1 94 ? -0.671 -24.674 1.579 1.00 7.88 106 ILE A C 1
ATOM 754 O O . ILE A 1 94 ? -0.945 -23.534 1.181 1.00 9.17 106 ILE A O 1
ATOM 759 N N . GLN A 1 95 ? -1.478 -25.710 1.392 1.00 6.36 107 GLN A N 1
ATOM 760 C CA . GLN A 1 95 ? -2.779 -25.500 0.763 1.00 7.20 107 GLN A CA 1
ATOM 761 C C . GLN A 1 95 ? -3.774 -26.511 1.287 1.00 8.32 107 GLN A C 1
ATOM 762 O O . GLN A 1 95 ? -3.462 -27.705 1.319 1.00 8.46 107 GLN A O 1
ATOM 768 N N . PHE A 1 96 ? -4.960 -26.035 1.665 1.00 7.00 108 PHE A N 1
ATOM 769 C CA . PHE A 1 96 ? -6.002 -26.941 2.135 1.00 8.37 108 PHE A CA 1
ATOM 770 C C . PHE A 1 96 ? -7.345 -26.225 2.078 1.00 7.17 108 PHE A C 1
ATOM 771 O O . PHE A 1 96 ? -7.419 -25.008 2.254 1.00 7.63 108 PHE A O 1
ATOM 779 N N . ALA A 1 97 ? -8.410 -26.995 1.796 1.00 9.30 109 ALA A N 1
ATOM 780 C CA . ALA A 1 97 ? -9.764 -26.456 1.802 1.00 9.61 109 ALA A CA 1
ATOM 781 C C . ALA A 1 97 ? -10.412 -26.867 3.115 1.00 9.92 109 ALA A C 1
ATOM 782 O O . ALA A 1 97 ? -10.821 -28.034 3.259 1.00 11.42 109 ALA A O 1
ATOM 784 N N . PRO A 1 98 ? -10.498 -25.989 4.111 1.00 9.42 110 PRO A N 1
ATOM 785 C CA . PRO A 1 98 ? -10.894 -26.422 5.458 1.00 9.52 110 PRO A CA 1
ATOM 786 C C . PRO A 1 98 ? -12.402 -26.576 5.584 1.00 10.10 110 PRO A C 1
ATOM 787 O O . PRO A 1 98 ? -13.178 -26.200 4.705 1.00 9.71 110 PRO A O 1
ATOM 791 N N . GLU A 1 99 ? -12.794 -27.136 6.726 1.00 10.74 111 GLU A N 1
ATOM 792 C CA . GLU A 1 99 ? -14.195 -27.240 7.132 1.00 12.45 111 GLU A CA 1
ATOM 793 C C . GLU A 1 99 ? -14.311 -26.630 8.521 1.00 13.58 111 GLU A C 1
ATOM 794 O O . GLU A 1 99 ? -13.687 -27.137 9.471 1.00 14.23 111 GLU A O 1
ATOM 800 N N . PRO A 1 100 ? -15.088 -25.556 8.704 1.00 12.63 112 PRO A N 1
ATOM 801 C CA . PRO A 1 100 ? -15.888 -24.835 7.719 1.00 13.18 112 PRO A CA 1
ATOM 802 C C . PRO A 1 100 ? -14.977 -23.972 6.838 1.00 10.48 112 PRO A C 1
ATOM 803 O O . PRO A 1 100 ? -13.773 -23.926 7.100 1.00 9.52 112 PRO A O 1
ATOM 807 N N . PRO A 1 101 ? -15.488 -23.296 5.812 1.00 11.38 113 PRO A N 1
ATOM 808 C CA . PRO A 1 101 ? -14.615 -22.514 4.912 1.00 11.77 113 PRO A CA 1
ATOM 809 C C . PRO A 1 101 ? -13.954 -21.356 5.645 1.00 11.17 113 PRO A C 1
ATOM 810 O O . PRO A 1 101 ? -14.395 -20.970 6.739 1.00 8.96 113 PRO A O 1
ATOM 814 N N . PRO A 1 102 ? -12.900 -20.765 5.080 1.00 9.91 114 PRO A N 1
ATOM 815 C CA . PRO A 1 102 ? -12.142 -19.717 5.807 1.00 7.02 114 PRO A CA 1
ATOM 816 C C . PRO A 1 102 ? -13.008 -18.568 6.313 1.00 9.08 114 PRO A C 1
ATOM 817 O O . PRO A 1 102 ? -12.777 -18.104 7.436 1.00 8.75 114 PRO A O 1
ATOM 821 N N . PRO A 1 103 ? -14.019 -18.064 5.571 1.00 7.44 115 PRO A N 1
ATOM 822 C CA . PRO A 1 103 ? -14.783 -16.935 6.155 1.00 8.73 115 PRO A CA 1
ATOM 823 C C . PRO A 1 103 ? -15.508 -17.314 7.435 1.00 7.94 115 PRO A C 1
ATOM 824 O O . PRO A 1 103 ? -15.633 -16.490 8.353 1.00 9.12 115 PRO A O 1
ATOM 828 N N . VAL A 1 104 ? -15.991 -18.545 7.518 1.00 8.13 116 VAL A N 1
ATOM 829 C CA . VAL A 1 104 ? -16.643 -18.980 8.747 1.00 8.85 116 VAL A CA 1
ATOM 830 C C . VAL A 1 104 ? -15.630 -19.143 9.865 1.00 10.85 116 VAL A C 1
ATOM 831 O O . VAL A 1 104 ? -15.885 -18.746 11.010 1.00 9.39 116 VAL A O 1
ATOM 835 N N . CYS A 1 105 ? -14.461 -19.716 9.560 1.00 10.37 117 CYS A N 1
ATOM 836 C CA . CYS A 1 105 ? -13.427 -19.851 10.588 1.00 10.77 117 CYS A CA 1
ATOM 837 C C . CYS A 1 105 ? -13.099 -18.509 11.211 1.00 9.35 117 CYS A C 1
ATOM 838 O O . CYS A 1 105 ? -12.981 -18.401 12.434 1.00 10.33 117 CYS A O 1
ATOM 841 N N . PHE A 1 106 ? -12.992 -17.461 10.390 1.00 9.01 118 PHE A N 1
ATOM 842 C CA . PHE A 1 106 ? -12.673 -16.144 10.923 1.00 8.34 118 PHE A CA 1
ATOM 843 C C . PHE A 1 106 ? -13.817 -15.599 11.765 1.00 10.00 118 PHE A C 1
ATOM 844 O O . PHE A 1 106 ? -13.581 -14.986 12.808 1.00 9.02 118 PHE A O 1
ATOM 852 N N . GLU A 1 107 ? -15.059 -15.773 11.308 1.00 8.45 119 GLU A N 1
ATOM 853 C CA . GLU A 1 107 ? -16.187 -15.286 12.091 1.00 10.40 119 GLU A CA 1
ATOM 854 C C . GLU A 1 107 ? -16.251 -15.980 13.451 1.00 13.65 119 GLU A C 1
ATOM 855 O O . GLU A 1 107 ? -16.630 -15.351 14.446 1.00 15.37 119 GLU A O 1
ATOM 861 N N . GLN A 1 108 ? -15.853 -17.255 13.524 1.00 11.95 120 GLN A N 1
ATOM 862 C CA . GLN A 1 108 ? -15.917 -17.960 14.806 1.00 14.45 120 GLN A CA 1
ATOM 863 C C . GLN A 1 108 ? -14.883 -17.440 15.803 1.00 17.65 120 GLN A C 1
ATOM 864 O O . GLN A 1 108 ? -15.144 -17.434 17.011 1.00 18.19 120 GLN A O 1
ATOM 870 N N . VAL A 1 109 ? -13.723 -16.977 15.334 1.00 17.82 121 VAL A N 1
ATOM 871 C CA . VAL A 1 109 ? -12.718 -16.445 16.257 1.00 21.40 121 VAL A CA 1
ATOM 872 C C . VAL A 1 109 ? -12.988 -14.988 16.640 1.00 22.30 121 VAL A C 1
ATOM 873 O O . VAL A 1 109 ? -12.453 -14.503 17.646 1.00 29.64 121 VAL A O 1
ATOM 877 N N . GLY A 1 110 ? -13.802 -14.273 15.881 1.00 20.21 122 GLY A N 1
ATOM 878 C CA . GLY A 1 110 ? -14.019 -12.868 16.147 1.00 28.24 122 GLY A CA 1
ATOM 879 C C . GLY A 1 110 ? -12.935 -11.993 15.544 1.00 27.32 122 GLY A C 1
ATOM 880 O O . GLY A 1 110 ? -12.138 -12.406 14.700 1.00 28.55 122 GLY A O 1
ATOM 881 N N . LYS A 1 111 ? -12.896 -10.757 16.011 1.00 28.94 123 LYS A N 1
ATOM 882 C CA . LYS A 1 111 ? -12.043 -9.762 15.360 1.00 34.95 123 LYS A CA 1
ATOM 883 C C . LYS A 1 111 ? -10.678 -9.642 16.032 1.00 31.66 123 LYS A C 1
ATOM 884 O O . LYS A 1 111 ? -10.187 -8.538 16.274 1.00 37.83 123 LYS A O 1
ATOM 890 N N . ASP A 1 112 ? -10.045 -10.777 16.348 1.00 33.21 124 ASP A N 1
ATOM 891 C CA . ASP A 1 112 ? -8.752 -10.718 17.025 1.00 28.59 124 ASP A CA 1
ATOM 892 C C . ASP A 1 112 ? -7.629 -11.372 16.224 1.00 23.56 124 ASP A C 1
ATOM 893 O O . ASP A 1 112 ? -7.001 -12.327 16.700 1.00 23.01 124 ASP A O 1
ATOM 898 N N . ILE A 1 113 ? -7.365 -10.839 15.026 1.00 22.38 125 ILE A N 1
ATOM 899 C CA . ILE A 1 113 ? -6.234 -11.278 14.208 1.00 19.45 125 ILE A CA 1
ATOM 900 C C . ILE A 1 113 ? -4.926 -11.212 14.982 1.00 20.13 125 ILE A C 1
ATOM 901 O O . ILE A 1 113 ? -4.096 -12.129 14.898 1.00 15.38 125 ILE A O 1
ATOM 906 N N . ASP A 1 114 ? -4.702 -10.131 15.736 1.00 16.10 126 ASP A N 1
ATOM 907 C CA . ASP A 1 114 ? -3.432 -10.019 16.452 1.00 19.10 126 ASP A CA 1
ATOM 908 C C . ASP A 1 114 ? -3.251 -11.152 17.444 1.00 15.08 126 ASP A C 1
ATOM 909 O O . ASP A 1 114 ? -2.161 -11.727 17.541 1.00 16.47 126 ASP A O 1
ATOM 914 N N . GLY A 1 115 ? -4.304 -11.469 18.208 1.00 15.26 127 GLY A N 1
ATOM 915 C CA . GLY A 1 115 ? -4.205 -12.548 19.174 1.00 16.70 127 GLY A CA 1
ATOM 916 C C . GLY A 1 115 ? -4.026 -13.895 18.507 1.00 13.08 127 GLY A C 1
ATOM 917 O O . GLY A 1 115 ? -3.289 -14.743 19.005 1.00 12.63 127 GLY A O 1
ATOM 918 N N . LEU A 1 116 ? -4.695 -14.103 17.375 1.00 14.08 128 LEU A N 1
ATOM 919 C CA . LEU A 1 116 ? -4.559 -15.354 16.637 1.00 14.83 128 LEU A CA 1
ATOM 920 C C . LEU A 1 116 ? -3.150 -15.506 16.086 1.00 11.43 128 LEU A C 1
ATOM 921 O O . LEU A 1 116 ? -2.550 -16.590 16.157 1.00 12.37 128 LEU A O 1
ATOM 926 N N . LEU A 1 117 ? -2.604 -14.426 15.537 1.00 10.88 129 LEU A N 1
ATOM 927 C CA . LEU A 1 117 ? -1.228 -14.473 15.054 1.00 13.46 129 LEU A CA 1
ATOM 928 C C . LEU A 1 117 ? -0.254 -14.819 16.180 1.00 13.84 129 LEU A C 1
ATOM 929 O O . LEU A 1 117 ? 0.620 -15.684 16.020 1.00 11.55 129 LEU A O 1
ATOM 934 N N . GLU A 1 118 ? -0.394 -14.157 17.336 1.00 10.79 130 GLU A N 1
ATOM 935 C CA . GLU A 1 118 ? 0.473 -14.448 18.476 1.00 14.02 130 GLU A CA 1
ATOM 936 C C . GLU A 1 118 ? 0.337 -15.897 18.909 1.00 10.47 130 GLU A C 1
ATOM 937 O O . GLU A 1 118 ? 1.339 -16.571 19.178 1.00 12.96 130 GLU A O 1
ATOM 943 N N . LEU A 1 119 ? -0.901 -16.392 18.971 1.00 10.95 131 LEU A N 1
ATOM 944 C CA . LEU A 1 119 ? -1.119 -17.765 19.401 1.00 9.64 131 LEU A CA 1
ATOM 945 C C . LEU A 1 119 ? -0.454 -18.749 18.446 1.00 8.79 131 LEU A C 1
ATOM 946 O O . LEU A 1 119 ? 0.245 -19.675 18.877 1.00 9.28 131 LEU A O 1
ATOM 951 N N . LEU A 1 120 ? -0.628 -18.543 17.140 1.00 7.31 132 LEU A N 1
ATOM 952 C CA . LEU A 1 120 ? -0.054 -19.476 16.182 1.00 8.42 132 LEU A CA 1
ATOM 953 C C . LEU A 1 120 ? 1.470 -19.429 16.218 1.00 7.79 132 LEU A C 1
ATOM 954 O O . LEU A 1 120 ? 2.123 -20.475 16.125 1.00 8.24 132 LEU A O 1
ATOM 959 N N . GLU A 1 121 ? 2.052 -18.232 16.356 1.00 7.88 133 GLU A N 1
ATOM 960 C CA . GLU A 1 121 ? 3.512 -18.148 16.437 1.00 7.69 133 GLU A CA 1
ATOM 961 C C . GLU A 1 121 ? 4.034 -18.786 17.726 1.00 10.31 133 GLU A C 1
ATOM 962 O O . GLU A 1 121 ? 5.069 -19.463 17.705 1.00 9.06 133 GLU A O 1
ATOM 968 N N . GLN A 1 122 ? 3.325 -18.617 18.849 1.00 10.40 134 GLN A N 1
ATOM 969 C CA . GLN A 1 122 ? 3.784 -19.252 20.087 1.00 11.71 134 GLN A CA 1
ATOM 970 C C . GLN A 1 122 ? 3.746 -20.771 19.953 1.00 9.99 134 GLN A C 1
ATOM 971 O O . GLN A 1 122 ? 4.694 -21.461 20.353 1.00 11.15 134 GLN A O 1
ATOM 977 N N . ARG A 1 123 ? 2.668 -21.306 19.365 1.00 8.45 135 ARG A N 1
ATOM 978 C CA . ARG A 1 123 ? 2.571 -22.750 19.135 1.00 10.13 135 ARG A CA 1
ATOM 979 C C . ARG A 1 123 ? 3.685 -23.236 18.211 1.00 11.56 135 ARG A C 1
ATOM 980 O O . ARG A 1 123 ? 4.360 -24.229 18.501 1.00 10.36 135 ARG A O 1
ATOM 988 N N . MET A 1 124 ? 3.910 -22.527 17.103 1.00 9.74 136 MET A N 1
ATOM 989 C CA . MET A 1 124 ? 4.919 -22.933 16.129 1.00 9.29 136 MET A CA 1
ATOM 990 C C . MET A 1 124 ? 6.306 -22.995 16.759 1.00 10.86 136 MET A C 1
ATOM 991 O O . MET A 1 124 ? 7.105 -23.863 16.405 1.00 10.39 136 MET A O 1
ATOM 996 N N . SER A 1 125 ? 6.583 -22.123 17.730 1.00 8.78 137 SER A N 1
ATOM 997 C CA . SER A 1 125 ? 7.911 -22.070 18.326 1.00 11.16 137 SER A CA 1
ATOM 998 C C . SER A 1 125 ? 8.288 -23.387 19.000 1.00 11.14 137 SER A C 1
ATOM 999 O O . SER A 1 125 ? 9.469 -23.726 19.039 1.00 12.95 137 SER A O 1
ATOM 1002 N N . GLY A 1 126 ? 7.320 -24.144 19.525 1.00 10.80 138 GLY A N 1
ATOM 1003 C CA . GLY A 1 126 ? 7.606 -25.446 20.108 1.00 11.33 138 GLY A CA 1
ATOM 1004 C C . GLY A 1 126 ? 7.266 -26.640 19.234 1.00 13.71 138 GLY A C 1
ATOM 1005 O O . GLY A 1 126 ? 7.431 -27.787 19.670 1.00 11.88 138 GLY A O 1
ATOM 1006 N N . GLU A 1 127 ? 6.793 -26.411 18.003 1.00 11.12 139 GLU A N 1
ATOM 1007 C CA . GLU A 1 127 ? 6.284 -27.486 17.167 1.00 10.16 139 GLU A CA 1
ATOM 1008 C C . GLU A 1 127 ? 6.975 -27.593 15.815 1.00 12.17 139 GLU A C 1
ATOM 1009 O O . GLU A 1 127 ? 6.735 -28.564 15.099 1.00 11.44 139 GLU A O 1
ATOM 1015 N N . ILE A 1 128 ? 7.825 -26.641 15.450 1.00 11.66 140 ILE A N 1
ATOM 1016 C CA . ILE A 1 128 ? 8.747 -26.805 14.335 1.00 12.03 140 ILE A CA 1
ATOM 1017 C C . ILE A 1 128 ? 10.104 -26.486 14.947 1.00 15.27 140 ILE A C 1
ATOM 1018 O O . ILE A 1 128 ? 10.406 -25.319 15.231 1.00 18.28 140 ILE A O 1
ATOM 1023 N N . VAL A 1 129 ? 10.887 -27.532 15.221 1.00 15.22 141 VAL A N 1
ATOM 1024 C CA . VAL A 1 129 ? 12.011 -27.504 16.158 1.00 19.23 141 VAL A CA 1
ATOM 1025 C C . VAL A 1 129 ? 13.118 -28.381 15.596 1.00 20.77 141 VAL A C 1
ATOM 1026 O O . VAL A 1 129 ? 12.867 -29.537 15.234 1.00 23.95 141 VAL A O 1
ATOM 1030 N N . VAL A 1 130 ? 14.344 -27.857 15.556 1.00 21.52 142 VAL A N 1
ATOM 1031 C CA . VAL A 1 130 ? 15.475 -28.649 15.065 1.00 24.99 142 VAL A CA 1
ATOM 1032 C C . VAL A 1 130 ? 16.042 -29.523 16.190 1.00 28.37 142 VAL A C 1
ATOM 1033 O O . VAL A 1 130 ? 16.028 -30.755 16.090 1.00 28.93 142 VAL A O 1
ATOM 1037 N N . SER B 1 1 ? -25.453 -32.548 8.602 1.00 33.93 13 SER B N 1
ATOM 1038 C CA . SER B 1 1 ? -25.606 -32.907 10.014 1.00 40.75 13 SER B CA 1
ATOM 1039 C C . SER B 1 1 ? -24.247 -33.141 10.691 1.00 36.85 13 SER B C 1
ATOM 1040 O O . SER B 1 1 ? -23.857 -32.397 11.593 1.00 38.57 13 SER B O 1
ATOM 1043 N N . LYS B 1 2 ? -23.531 -34.181 10.260 1.00 35.83 14 LYS B N 1
ATOM 1044 C CA . LYS B 1 2 ? -22.157 -34.388 10.709 1.00 28.52 14 LYS B CA 1
ATOM 1045 C C . LYS B 1 2 ? -21.189 -34.753 9.587 1.00 26.23 14 LYS B C 1
ATOM 1046 O O . LYS B 1 2 ? -19.981 -34.805 9.847 1.00 20.58 14 LYS B O 1
ATOM 1052 N N . TRP B 1 3 ? -21.657 -34.988 8.358 1.00 25.32 15 TRP B N 1
ATOM 1053 C CA . TRP B 1 3 ? -20.781 -35.553 7.329 1.00 23.17 15 TRP B CA 1
ATOM 1054 C C . TRP B 1 3 ? -19.664 -34.599 6.905 1.00 21.39 15 TRP B C 1
ATOM 1055 O O . TRP B 1 3 ? -18.583 -35.060 6.523 1.00 17.62 15 TRP B O 1
ATOM 1066 N N . ARG B 1 4 ? -19.881 -33.282 6.972 1.00 22.33 16 ARG B N 1
ATOM 1067 C CA . ARG B 1 4 ? -18.823 -32.360 6.555 1.00 21.57 16 ARG B CA 1
ATOM 1068 C C . ARG B 1 4 ? -17.615 -32.447 7.476 1.00 19.00 16 ARG B C 1
ATOM 1069 O O . ARG B 1 4 ? -16.471 -32.557 7.008 1.00 16.63 16 ARG B O 1
ATOM 1077 N N . SER B 1 5 ? -17.841 -32.378 8.789 1.00 18.21 17 SER B N 1
ATOM 1078 C CA . SER B 1 5 ? -16.716 -32.458 9.711 1.00 17.62 17 SER B CA 1
ATOM 1079 C C . SER B 1 5 ? -16.120 -33.860 9.726 1.00 15.09 17 SER B C 1
ATOM 1080 O O . SER B 1 5 ? -14.906 -34.006 9.896 1.00 14.20 17 SER B O 1
ATOM 1083 N N . GLN B 1 6 ? -16.951 -34.897 9.535 1.00 14.91 18 GLN B N 1
ATOM 1084 C CA . GLN B 1 6 ? -16.423 -36.262 9.479 1.00 13.42 18 GLN B CA 1
ATOM 1085 C C . GLN B 1 6 ? -15.547 -36.472 8.245 1.00 13.10 18 GLN B C 1
ATOM 1086 O O . GLN B 1 6 ? -14.488 -37.109 8.333 1.00 13.36 18 GLN B O 1
ATOM 1092 N N . LEU B 1 7 ? -15.970 -35.947 7.091 1.00 13.31 19 LEU B N 1
ATOM 1093 C CA . LEU B 1 7 ? -15.145 -36.051 5.893 1.00 11.99 19 LEU B CA 1
ATOM 1094 C C . LEU B 1 7 ? -13.853 -35.270 6.068 1.00 12.00 19 LEU B C 1
ATOM 1095 O O . LEU B 1 7 ? -12.768 -35.748 5.710 1.00 12.55 19 LEU B O 1
ATOM 1100 N N . ASP B 1 8 ? -13.952 -34.067 6.632 1.00 13.53 20 ASP B N 1
ATOM 1101 C CA . ASP B 1 8 ? -12.770 -33.236 6.814 1.00 11.64 20 ASP B CA 1
ATOM 1102 C C . ASP B 1 8 ? -11.758 -33.918 7.715 1.00 13.66 20 ASP B C 1
ATOM 1103 O O . ASP B 1 8 ? -10.551 -33.919 7.430 1.00 11.53 20 ASP B O 1
ATOM 1108 N N . ARG B 1 9 ? -12.233 -34.491 8.821 1.00 10.00 21 ARG B N 1
ATOM 1109 C CA . ARG B 1 9 ? -11.359 -35.229 9.720 1.00 12.16 21 ARG B CA 1
ATOM 1110 C C . ARG B 1 9 ? -10.730 -36.424 9.014 1.00 12.30 21 ARG B C 1
ATOM 1111 O O . ARG B 1 9 ? -9.540 -36.697 9.193 1.00 11.62 21 ARG B O 1
ATOM 1119 N N . PHE B 1 10 ? -11.510 -37.157 8.213 1.00 11.90 22 PHE B N 1
ATOM 1120 C CA . PHE B 1 10 ? -10.947 -38.316 7.526 1.00 10.34 22 PHE B CA 1
ATOM 1121 C C . PHE B 1 10 ? -9.851 -37.887 6.560 1.00 12.26 22 PHE B C 1
ATOM 1122 O O . PHE B 1 10 ? -8.809 -38.538 6.455 1.00 10.87 22 PHE B O 1
ATOM 1130 N N . VAL B 1 11 ? -10.068 -36.788 5.848 1.00 11.01 23 VAL B N 1
ATOM 1131 C CA . VAL B 1 11 ? -9.042 -36.320 4.912 1.00 12.97 23 VAL B CA 1
ATOM 1132 C C . VAL B 1 11 ? -7.779 -35.920 5.672 1.00 12.60 23 VAL B C 1
ATOM 1133 O O . VAL B 1 11 ? -6.665 -36.313 5.309 1.00 12.91 23 VAL B O 1
ATOM 1137 N N . LYS B 1 12 ? -7.931 -35.131 6.747 1.00 11.62 24 LYS B N 1
ATOM 1138 C CA . LYS B 1 12 ? -6.755 -34.692 7.497 1.00 11.74 24 LYS B CA 1
ATOM 1139 C C . LYS B 1 12 ? -5.966 -35.877 8.054 1.00 13.72 24 LYS B C 1
ATOM 1140 O O . LYS B 1 12 ? -4.726 -35.862 8.048 1.00 15.67 24 LYS B O 1
ATOM 1146 N N . GLU B 1 13 ? -6.667 -36.919 8.533 1.00 9.90 25 GLU B N 1
ATOM 1147 C CA . GLU B 1 13 ? -6.033 -38.105 9.111 1.00 10.19 25 GLU B CA 1
ATOM 1148 C C . GLU B 1 13 ? -5.436 -39.051 8.086 1.00 14.12 25 GLU B C 1
ATOM 1149 O O . GLU B 1 13 ? -4.716 -39.977 8.486 1.00 12.58 25 GLU B O 1
ATOM 1155 N N . ASN B 1 14 ? -5.723 -38.857 6.794 1.00 12.07 26 ASN B N 1
ATOM 1156 C CA . ASN B 1 14 ? -5.314 -39.823 5.781 1.00 9.67 26 ASN B CA 1
ATOM 1157 C C . ASN B 1 14 ? -4.728 -39.154 4.546 1.00 12.08 26 ASN B C 1
ATOM 1158 O O . ASN B 1 14 ? -4.811 -39.710 3.441 1.00 12.13 26 ASN B O 1
ATOM 1163 N N . GLN B 1 15 ? -4.113 -37.981 4.718 1.00 11.86 27 GLN B N 1
ATOM 1164 C CA . GLN B 1 15 ? -3.605 -37.232 3.568 1.00 10.73 27 GLN B CA 1
ATOM 1165 C C . GLN B 1 15 ? -2.588 -38.032 2.766 1.00 9.99 27 GLN B C 1
ATOM 1166 O O . GLN B 1 15 ? -2.591 -37.972 1.533 1.00 9.63 27 GLN B O 1
ATOM 1172 N N . GLN B 1 16 ? -1.688 -38.758 3.444 1.00 11.88 28 GLN B N 1
ATOM 1173 C CA . GLN B 1 16 ? -0.625 -39.460 2.734 1.00 13.53 28 GLN B CA 1
ATOM 1174 C C . GLN B 1 16 ? -1.185 -40.600 1.897 1.00 9.85 28 GLN B C 1
ATOM 1175 O O . GLN B 1 16 ? -0.777 -40.790 0.745 1.00 10.57 28 GLN B O 1
ATOM 1181 N N . ASP B 1 17 ? -2.117 -41.379 2.454 1.00 11.05 29 ASP B N 1
ATOM 1182 C CA . ASP B 1 17 ? -2.690 -42.475 1.671 1.00 11.60 29 ASP B CA 1
ATOM 1183 C C . ASP B 1 17 ? -3.615 -41.950 0.581 1.00 10.86 29 ASP B C 1
ATOM 1184 O O . ASP B 1 17 ? -3.680 -42.530 -0.507 1.00 10.01 29 ASP B O 1
ATOM 1189 N N . LEU B 1 18 ? -4.336 -40.857 0.852 1.00 8.85 30 LEU B N 1
ATOM 1190 C CA . LEU B 1 18 ? -5.178 -40.263 -0.185 1.00 8.38 30 LEU B CA 1
ATOM 1191 C C . LEU B 1 18 ? -4.327 -39.704 -1.318 1.00 7.94 30 LEU B C 1
ATOM 1192 O O . LEU B 1 18 ? -4.707 -39.805 -2.490 1.00 8.63 30 LEU B O 1
ATOM 1197 N N . ALA B 1 19 ? -3.181 -39.103 -0.981 1.00 9.12 31 ALA B N 1
ATOM 1198 C CA . ALA B 1 19 ? -2.265 -38.592 -1.998 1.00 9.78 31 ALA B CA 1
ATOM 1199 C C . ALA B 1 19 ? -1.673 -39.731 -2.805 1.00 10.19 31 ALA B C 1
ATOM 1200 O O . ALA B 1 19 ? -1.508 -39.620 -4.023 1.00 8.64 31 ALA B O 1
ATOM 1202 N N . ALA B 1 20 ? -1.345 -40.836 -2.136 1.00 9.84 32 ALA B N 1
ATOM 1203 C CA . ALA B 1 20 ? -0.826 -41.992 -2.850 1.00 10.27 32 ALA B CA 1
ATOM 1204 C C . ALA B 1 20 ? -1.858 -42.532 -3.833 1.00 10.36 32 ALA B C 1
ATOM 1205 O O . ALA B 1 20 ? -1.521 -42.865 -4.977 1.00 9.89 32 ALA B O 1
ATOM 1207 N N . LEU B 1 21 ? -3.127 -42.623 -3.410 1.00 9.32 33 LEU B N 1
ATOM 1208 C CA . LEU B 1 21 ? -4.174 -43.081 -4.325 1.00 9.13 33 LEU B CA 1
ATOM 1209 C C . LEU B 1 21 ? -4.362 -42.094 -5.468 1.00 9.55 33 LEU B C 1
ATOM 1210 O O . LEU B 1 21 ? -4.468 -42.487 -6.639 1.00 8.58 33 LEU B O 1
ATOM 1215 N N . PHE B 1 22 ? -4.404 -40.805 -5.143 1.00 8.15 34 PHE B N 1
ATOM 1216 C CA . PHE B 1 22 ? -4.531 -39.772 -6.162 1.00 9.02 34 PHE B CA 1
ATOM 1217 C C . PHE B 1 22 ? -3.431 -39.894 -7.215 1.00 9.43 34 PHE B C 1
ATOM 1218 O O . PHE B 1 22 ? -3.701 -39.820 -8.426 1.00 9.13 34 PHE B O 1
ATOM 1226 N N . TRP B 1 23 ? -2.184 -40.104 -6.776 1.00 8.43 35 TRP B N 1
ATOM 1227 C CA . TRP B 1 23 ? -1.092 -40.158 -7.742 1.00 8.95 35 TRP B CA 1
ATOM 1228 C C . TRP B 1 23 ? -1.112 -41.462 -8.523 1.00 10.93 35 TRP B C 1
ATOM 1229 O O . TRP B 1 23 ? -0.825 -41.468 -9.728 1.00 9.18 35 TRP B O 1
ATOM 1240 N N . GLY B 1 24 ? -1.390 -42.583 -7.852 1.00 7.45 36 GLY B N 1
ATOM 1241 C CA . GLY B 1 24 ? -1.481 -43.845 -8.573 1.00 9.97 36 GLY B CA 1
ATOM 1242 C C . GLY B 1 24 ? -2.486 -43.777 -9.706 1.00 12.90 36 GLY B C 1
ATOM 1243 O O . GLY B 1 24 ? -2.214 -44.222 -10.826 1.00 12.26 36 GLY B O 1
ATOM 1244 N N . LEU B 1 25 ? -3.647 -43.181 -9.434 1.00 7.56 37 LEU B N 1
ATOM 1245 C CA . LEU B 1 25 ? -4.679 -43.032 -10.447 1.00 11.70 37 LEU B CA 1
ATOM 1246 C C . LEU B 1 25 ? -4.260 -42.041 -11.526 1.00 11.16 37 LEU B C 1
ATOM 1247 O O . LEU B 1 25 ? -4.605 -42.227 -12.698 1.00 12.77 37 LEU B O 1
ATOM 1252 N N . TRP B 1 26 ? -3.506 -41.000 -11.160 1.00 9.43 38 TRP B N 1
ATOM 1253 C CA . TRP B 1 26 ? -2.967 -40.089 -12.167 1.00 8.83 38 TRP B CA 1
ATOM 1254 C C . TRP B 1 26 ? -2.015 -40.820 -13.105 1.00 13.53 38 TRP B C 1
ATOM 1255 O O . TRP B 1 26 ? -2.062 -40.631 -14.329 1.00 10.44 38 TRP B O 1
ATOM 1266 N N . LEU B 1 27 ? -1.120 -41.639 -12.542 1.00 10.67 39 LEU B N 1
ATOM 1267 C CA . LEU B 1 27 ? -0.236 -42.455 -13.372 1.00 11.31 39 LEU B CA 1
ATOM 1268 C C . LEU B 1 27 ? -1.031 -43.329 -14.326 1.00 12.87 39 LEU B C 1
ATOM 1269 O O . LEU B 1 27 ? -0.624 -43.545 -15.473 1.00 11.86 39 LEU B O 1
ATOM 1274 N N . GLU B 1 28 ? -2.140 -43.885 -13.856 1.00 10.35 40 GLU B N 1
ATOM 1275 C CA . GLU B 1 28 ? -2.903 -44.813 -14.687 1.00 14.29 40 GLU B CA 1
ATOM 1276 C C . GLU B 1 28 ? -3.698 -44.106 -15.778 1.00 13.89 40 GLU B C 1
ATOM 1277 O O . GLU B 1 28 ? -3.741 -44.575 -16.931 1.00 14.10 40 GLU B O 1
ATOM 1283 N N . ASN B 1 29 ? -4.323 -42.976 -15.442 1.00 13.82 41 ASN B N 1
ATOM 1284 C CA . ASN B 1 29 ? -5.397 -42.422 -16.251 1.00 13.67 41 ASN B CA 1
ATOM 1285 C C . ASN B 1 29 ? -5.216 -40.973 -16.653 1.00 11.52 41 ASN B C 1
ATOM 1286 O O . ASN B 1 29 ? -5.946 -40.517 -17.536 1.00 14.56 41 ASN B O 1
ATOM 1291 N N . GLY B 1 30 ? -4.279 -40.240 -16.058 1.00 11.65 42 GLY B N 1
ATOM 1292 C CA . GLY B 1 30 ? -4.322 -38.806 -16.256 1.00 10.97 42 GLY B CA 1
ATOM 1293 C C . GLY B 1 30 ? -5.696 -38.302 -15.875 1.00 13.76 42 GLY B C 1
ATOM 1294 O O . GLY B 1 30 ? -6.305 -38.781 -14.917 1.00 16.20 42 GLY B O 1
ATOM 1295 N N . ASP B 1 31 ? -6.215 -37.347 -16.645 1.00 14.42 43 ASP B N 1
ATOM 1296 C CA . ASP B 1 31 ? -7.581 -36.876 -16.429 1.00 15.73 43 ASP B CA 1
ATOM 1297 C C . ASP B 1 31 ? -8.579 -37.518 -17.391 1.00 17.13 43 ASP B C 1
ATOM 1298 O O . ASP B 1 31 ? -9.694 -37.006 -17.551 1.00 16.47 43 ASP B O 1
ATOM 1303 N N . SER B 1 32 ? -8.227 -38.665 -17.983 1.00 15.00 44 SER B N 1
ATOM 1304 C CA . SER B 1 32 ? -9.052 -39.250 -19.041 1.00 12.96 44 SER B CA 1
ATOM 1305 C C . SER B 1 32 ? -10.408 -39.748 -18.527 1.00 15.88 44 SER B C 1
ATOM 1306 O O . SER B 1 32 ? -11.376 -39.823 -19.303 1.00 17.72 44 SER B O 1
ATOM 1309 N N . GLN B 1 33 ? -10.512 -40.079 -17.235 1.00 12.22 45 GLN B N 1
ATOM 1310 C CA . GLN B 1 33 ? -11.766 -40.533 -16.644 1.00 14.54 45 GLN B CA 1
ATOM 1311 C C . GLN B 1 33 ? -12.506 -39.439 -15.893 1.00 14.32 45 GLN B C 1
ATOM 1312 O O . GLN B 1 33 ? -13.606 -39.689 -15.376 1.00 16.53 45 GLN B O 1
ATOM 1318 N N . GLY B 1 34 ? -11.932 -38.248 -15.801 1.00 11.66 46 GLY B N 1
ATOM 1319 C CA . GLY B 1 34 ? -12.511 -37.192 -15.006 1.00 14.09 46 GLY B CA 1
ATOM 1320 C C . GLY B 1 34 ? -11.801 -37.015 -13.678 1.00 14.04 46 GLY B C 1
ATOM 1321 O O . GLY B 1 34 ? -10.659 -37.439 -13.477 1.00 11.56 46 GLY B O 1
ATOM 1322 N N . THR B 1 35 ? -12.503 -36.365 -12.758 1.00 12.16 47 THR B N 1
ATOM 1323 C CA . THR B 1 35 ? -11.983 -36.006 -11.443 1.00 12.02 47 THR B CA 1
ATOM 1324 C C . THR B 1 35 ? -12.368 -37.059 -10.403 1.00 12.42 47 THR B C 1
ATOM 1325 O O . THR B 1 35 ? -13.497 -37.547 -10.388 1.00 10.68 47 THR B O 1
ATOM 1329 N N . ILE B 1 36 ? -11.429 -37.411 -9.530 1.00 11.83 48 ILE B N 1
ATOM 1330 C 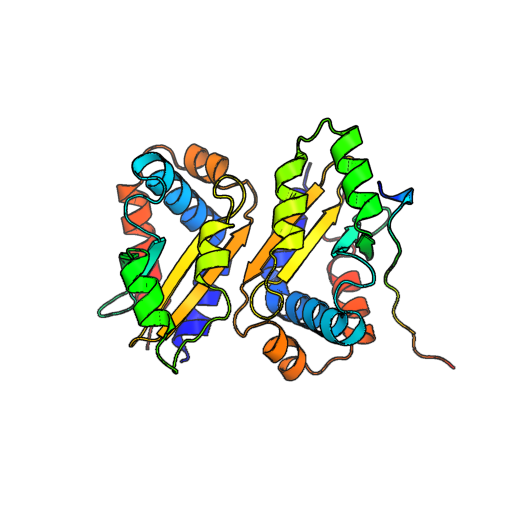CA . ILE B 1 36 ? -11.748 -38.371 -8.477 1.00 10.35 48 ILE B CA 1
ATOM 1331 C C . ILE B 1 36 ? -12.755 -37.758 -7.517 1.00 10.72 48 ILE B C 1
ATOM 1332 O O . ILE B 1 36 ? -12.595 -36.614 -7.072 1.00 10.63 48 ILE B O 1
ATOM 1337 N N . GLY B 1 37 ? -13.783 -38.530 -7.166 1.00 10.09 49 GLY B N 1
ATOM 1338 C CA . GLY B 1 37 ? -14.722 -38.093 -6.157 1.00 12.72 49 GLY B CA 1
ATOM 1339 C C . GLY B 1 37 ? -14.832 -39.103 -5.042 1.00 12.58 49 GLY B C 1
ATOM 1340 O O . GLY B 1 37 ? -14.449 -40.263 -5.219 1.00 12.39 49 GLY B O 1
ATOM 1341 N N . ILE B 1 38 ? -15.336 -38.682 -3.887 1.00 12.32 50 ILE B N 1
ATOM 1342 C CA . ILE B 1 38 ? -15.739 -39.595 -2.820 1.00 12.69 50 ILE B CA 1
ATOM 1343 C C . ILE B 1 38 ? -17.254 -39.491 -2.707 1.00 15.30 50 ILE B C 1
ATOM 1344 O O . ILE B 1 38 ? -17.790 -38.457 -2.280 1.00 15.52 50 ILE B O 1
ATOM 1349 N N . ASP B 1 39 ? -17.952 -40.543 -3.118 1.00 12.95 51 ASP B N 1
ATOM 1350 C CA . ASP B 1 39 ? -19.405 -40.589 -2.996 1.00 15.95 51 ASP B CA 1
ATOM 1351 C C . ASP B 1 39 ? -19.750 -41.217 -1.653 1.00 18.20 51 ASP B C 1
ATOM 1352 O O . ASP B 1 39 ? -19.376 -42.361 -1.389 1.00 16.51 51 ASP B O 1
ATOM 1357 N N . LEU B 1 40 ? -20.436 -40.459 -0.796 1.00 18.03 52 LEU B N 1
ATOM 1358 C CA . LEU B 1 40 ? -20.667 -40.928 0.563 1.00 20.05 52 LEU B CA 1
ATOM 1359 C C . LEU B 1 40 ? -21.829 -41.908 0.659 1.00 23.95 52 LEU B C 1
ATOM 1360 O O . LEU B 1 40 ? -21.977 -42.565 1.700 1.00 22.12 52 LEU B O 1
ATOM 1365 N N . GLN B 1 41 ? -22.621 -42.052 -0.405 1.00 22.58 53 GLN B N 1
ATOM 1366 C CA . GLN B 1 41 ? -23.826 -42.874 -0.390 1.00 24.65 53 GLN B CA 1
ATOM 1367 C C . GLN B 1 41 ? -23.750 -43.990 -1.429 1.00 25.06 53 GLN B C 1
ATOM 1368 O O . GLN B 1 41 ? -23.189 -43.800 -2.516 1.00 23.87 53 GLN B O 1
ATOM 1374 N N . PRO B 1 42 ? -24.330 -45.171 -1.132 1.00 22.71 54 PRO B N 1
ATOM 1375 C CA . PRO B 1 42 ? -24.969 -45.550 0.135 1.00 26.02 54 PRO B CA 1
ATOM 1376 C C . PRO B 1 42 ? -23.913 -45.793 1.205 1.00 24.09 54 PRO B C 1
ATOM 1377 O O . PRO B 1 42 ? -24.191 -45.657 2.392 1.00 23.05 54 PRO B O 1
ATOM 1381 N N . THR B 1 43 ? -22.700 -46.172 0.796 1.00 19.98 55 THR B N 1
ATOM 1382 C CA . THR B 1 43 ? -21.527 -46.251 1.650 1.00 18.61 55 THR B CA 1
ATOM 1383 C C . THR B 1 43 ? -20.420 -45.448 0.977 1.00 17.86 55 THR B C 1
ATOM 1384 O O . THR B 1 43 ? -20.451 -45.256 -0.245 1.00 15.97 55 THR B O 1
ATOM 1388 N N . PRO B 1 44 ? -19.444 -44.956 1.738 1.00 17.26 56 PRO B N 1
ATOM 1389 C CA . PRO B 1 44 ? -18.389 -44.124 1.128 1.00 16.52 56 PRO B CA 1
ATOM 1390 C C . PRO B 1 44 ? -17.512 -44.934 0.182 1.00 16.91 56 PRO B C 1
ATOM 1391 O O . PRO B 1 44 ? -16.965 -45.975 0.555 1.00 15.56 56 PRO B O 1
ATOM 1395 N N . HIS B 1 45 ? -17.368 -44.438 -1.049 1.00 14.80 57 HIS B N 1
ATOM 1396 C CA . HIS B 1 45 ? -16.588 -45.137 -2.058 1.00 16.58 57 HIS B CA 1
ATOM 1397 C C . HIS B 1 45 ? -16.057 -44.130 -3.071 1.00 13.48 57 HIS B C 1
ATOM 1398 O O . HIS B 1 45 ? -16.600 -43.035 -3.240 1.00 15.35 57 HIS B O 1
ATOM 1405 N N . PHE B 1 46 ? -14.991 -44.522 -3.753 1.00 12.55 58 PHE B N 1
ATOM 1406 C CA . PHE B 1 46 ? -14.389 -43.646 -4.748 1.00 12.68 58 PHE B CA 1
ATOM 1407 C C . PHE B 1 46 ? -15.110 -43.758 -6.081 1.00 14.32 58 PHE B C 1
ATOM 1408 O O . PHE B 1 46 ? -15.568 -44.836 -6.473 1.00 14.15 58 PHE B O 1
ATOM 1416 N N . VAL B 1 47 ? -15.240 -42.621 -6.762 1.00 9.95 59 VAL B N 1
ATOM 1417 C CA . VAL B 1 47 ? -15.838 -42.545 -8.088 1.00 14.59 59 VAL B CA 1
ATOM 1418 C C . VAL B 1 47 ? -14.956 -41.673 -8.971 1.00 13.92 59 VAL B C 1
ATOM 1419 O O . VAL B 1 47 ? -14.089 -40.931 -8.497 1.00 12.26 59 VAL B O 1
ATOM 1423 N N . TYR B 1 48 ? -15.195 -41.767 -10.277 1.00 11.70 60 TYR B N 1
ATOM 1424 C CA . TYR B 1 48 ? -14.660 -40.825 -11.243 1.00 13.97 60 TYR B CA 1
ATOM 1425 C C . TYR B 1 48 ? -15.814 -39.957 -11.726 1.00 15.67 60 TYR B C 1
ATOM 1426 O O . TYR B 1 48 ? -16.903 -40.468 -12.008 1.00 16.53 60 TYR B O 1
ATOM 1435 N N . CYS B 1 49 ? -15.579 -38.644 -11.790 1.00 13.09 61 CYS B N 1
ATOM 1436 C CA . CYS B 1 49 ? -16.600 -37.686 -12.197 1.00 14.79 61 CYS B CA 1
ATOM 1437 C C . CYS B 1 49 ? -16.206 -37.088 -13.543 1.00 16.08 61 CYS B C 1
ATOM 1438 O O . CYS B 1 49 ? -15.369 -36.172 -13.593 1.00 15.50 61 CYS B O 1
ATOM 1441 N N . PRO B 1 50 ? -16.762 -37.573 -14.659 1.00 16.26 62 PRO B N 1
ATOM 1442 C CA . PRO B 1 50 ? -16.415 -37.001 -15.966 1.00 17.59 62 PRO B CA 1
ATOM 1443 C C . PRO B 1 50 ? -16.695 -35.508 -16.020 1.00 18.86 62 PRO B C 1
ATOM 1444 O O . PRO B 1 50 ? -17.527 -34.979 -15.285 1.00 18.24 62 PRO B O 1
ATOM 1448 N N . LYS B 1 51 ? -15.919 -34.794 -16.839 1.00 23.64 63 LYS B N 1
ATOM 1449 C CA . LYS B 1 51 ? -16.086 -33.319 -16.917 1.00 22.90 63 LYS B CA 1
ATOM 1450 C C . LYS B 1 51 ? -17.551 -33.021 -17.240 1.00 22.37 63 LYS B C 1
ATOM 1451 O O . LYS B 1 51 ? -18.147 -32.155 -16.568 1.00 23.33 63 LYS B O 1
ATOM 1457 N N . ASP B 1 52 ? -18.107 -33.735 -18.219 1.00 27.55 64 ASP B N 1
ATOM 1458 C CA . ASP B 1 52 ? -19.488 -33.490 -18.631 1.00 28.65 64 ASP B CA 1
ATOM 1459 C C . ASP B 1 52 ? -20.451 -33.594 -17.457 1.00 26.81 64 ASP B C 1
ATOM 1460 O O . ASP B 1 52 ? -21.431 -32.844 -17.379 1.00 27.33 64 ASP B O 1
ATOM 1465 N N . ALA B 1 53 ? -20.206 -34.536 -16.547 1.00 22.29 65 ALA B N 1
ATOM 1466 C CA . ALA B 1 53 ? -21.083 -34.689 -15.394 1.00 20.93 65 ALA B CA 1
ATOM 1467 C C . ALA B 1 53 ? -20.977 -33.499 -14.456 1.00 23.48 65 ALA B C 1
ATOM 1468 O O . ALA B 1 53 ? -21.985 -33.054 -13.890 1.00 21.77 65 ALA B O 1
ATOM 1470 N N . VAL B 1 54 ? -19.760 -32.981 -14.263 1.00 19.87 66 VAL B N 1
ATOM 1471 C CA . VAL B 1 54 ? -19.584 -31.835 -13.375 1.00 21.09 66 VAL B CA 1
ATOM 1472 C C . VAL B 1 54 ? -20.220 -30.589 -13.979 1.00 20.25 66 VAL B C 1
ATOM 1473 O O . VAL B 1 54 ? -20.772 -29.755 -13.256 1.00 22.11 66 VAL B O 1
ATOM 1477 N N . GLU B 1 55 ? -20.155 -30.443 -15.303 1.00 20.26 67 GLU B N 1
ATOM 1478 C CA . GLU B 1 55 ? -20.843 -29.325 -15.947 1.00 27.16 67 GLU B CA 1
ATOM 1479 C C . GLU B 1 55 ? -22.340 -29.392 -15.707 1.00 27.98 67 GLU B C 1
ATOM 1480 O O . GLU B 1 55 ? -22.976 -28.378 -15.398 1.00 30.74 67 GLU B O 1
ATOM 1486 N N . LYS B 1 56 ? -22.927 -30.579 -15.878 1.00 24.73 68 LYS B N 1
ATOM 1487 C CA . LYS B 1 56 ? -24.366 -30.716 -15.691 1.00 25.45 68 LYS B CA 1
ATOM 1488 C C . LYS B 1 56 ? -24.766 -30.352 -14.264 1.00 25.79 68 LYS B C 1
ATOM 1489 O O . LYS B 1 56 ? -25.755 -29.639 -14.046 1.00 29.01 68 LYS B O 1
ATOM 1495 N N . LEU B 1 57 ? -24.001 -30.824 -13.278 1.00 21.99 69 LEU B N 1
ATOM 1496 C CA . LEU B 1 57 ? -24.253 -30.445 -11.893 1.00 23.61 69 LEU B CA 1
ATOM 1497 C C . LEU B 1 57 ? -24.225 -28.928 -11.723 1.00 26.78 69 LEU B C 1
ATOM 1498 O O . LEU B 1 57 ? -25.113 -28.346 -11.088 1.00 27.80 69 LEU B O 1
ATOM 1503 N N . ASN B 1 58 ? -23.210 -28.268 -12.290 1.00 24.07 70 ASN B N 1
ATOM 1504 C CA . ASN B 1 58 ? -23.086 -26.825 -12.107 1.00 23.89 70 ASN B CA 1
ATOM 1505 C C . ASN B 1 58 ? -24.260 -26.086 -12.737 1.00 27.22 70 ASN B C 1
ATOM 1506 O O . ASN B 1 58 ? -24.794 -25.136 -12.148 1.00 26.42 70 ASN B O 1
ATOM 1511 N N . ASN B 1 59 ? -24.675 -26.514 -13.934 1.00 26.77 71 ASN B N 1
ATOM 1512 C CA . ASN B 1 59 ? -25.862 -25.947 -14.574 1.00 31.99 71 ASN B CA 1
ATOM 1513 C C . ASN B 1 59 ? -27.114 -26.142 -13.722 1.00 32.73 71 ASN B C 1
ATOM 1514 O O . ASN B 1 59 ? -27.940 -25.229 -13.599 1.00 33.04 71 ASN B O 1
ATOM 1519 N N . ASN B 1 60 ? -27.279 -27.322 -13.123 1.00 30.63 72 ASN B N 1
ATOM 1520 C CA . ASN B 1 60 ? -28.486 -27.574 -12.342 1.00 32.16 72 ASN B CA 1
ATOM 1521 C C . ASN B 1 60 ? -28.514 -26.797 -11.030 1.00 33.44 72 ASN B C 1
ATOM 1522 O O . ASN B 1 60 ? -29.599 -26.606 -10.467 1.00 30.98 72 ASN B O 1
ATOM 1527 N N . VAL B 1 61 ? -27.361 -26.336 -10.542 1.00 29.82 73 VAL B N 1
ATOM 1528 C CA . VAL B 1 61 ? -27.289 -25.498 -9.350 1.00 27.36 73 VAL B CA 1
ATOM 1529 C C . VAL B 1 61 ? -27.074 -24.025 -9.708 1.00 29.93 73 VAL B C 1
ATOM 1530 O O . VAL B 1 61 ? -26.678 -23.228 -8.853 1.00 29.02 73 VAL B O 1
ATOM 1534 N N . GLU B 1 62 ? -27.344 -23.652 -10.958 1.00 25.03 74 GLU B N 1
ATOM 1535 C CA . GLU B 1 62 ? -27.351 -22.258 -11.396 1.00 29.32 74 GLU B CA 1
ATOM 1536 C C . GLU B 1 62 ? -26.004 -21.597 -11.139 1.00 26.64 74 GLU B C 1
ATOM 1537 O O . GLU B 1 62 ? -25.927 -20.457 -10.675 1.00 26.82 74 GLU B O 1
ATOM 1543 N N . ASN B 1 63 ? -24.942 -22.344 -11.423 1.00 25.57 75 ASN B N 1
ATOM 1544 C CA . ASN B 1 63 ? -23.563 -21.880 -11.520 1.00 20.59 75 ASN B CA 1
ATOM 1545 C C . ASN B 1 63 ? -22.943 -21.596 -10.161 1.00 20.41 75 ASN B C 1
ATOM 1546 O O . ASN B 1 63 ? -21.847 -21.032 -10.108 1.00 22.83 75 ASN B O 1
ATOM 1551 N N . ARG B 1 64 ? -23.617 -21.954 -9.062 1.00 22.17 76 ARG B N 1
ATOM 1552 C CA . ARG B 1 64 ? -23.027 -21.814 -7.736 1.00 24.58 76 ARG B CA 1
ATOM 1553 C C . ARG B 1 64 ? -21.672 -22.513 -7.625 1.00 27.03 76 ARG B C 1
ATOM 1554 O O . ARG B 1 64 ? -20.900 -22.189 -6.715 1.00 22.54 76 ARG B O 1
ATOM 1562 N N . LEU B 1 65 ? -21.374 -23.461 -8.526 1.00 26.91 77 LEU B N 1
ATOM 1563 C CA . LEU B 1 65 ? -20.137 -24.242 -8.522 1.00 24.06 77 LEU B CA 1
ATOM 1564 C C . LEU B 1 65 ? -19.192 -23.862 -9.665 1.00 22.73 77 LEU B C 1
ATOM 1565 O O . LEU B 1 65 ? -18.325 -24.659 -10.052 1.00 18.75 77 LEU B O 1
ATOM 1570 N N . GLN B 1 66 ? -19.327 -22.658 -10.220 1.00 21.04 78 GLN B N 1
ATOM 1571 C CA . GLN B 1 66 ? -18.535 -22.323 -11.401 1.00 18.09 78 GLN B CA 1
ATOM 1572 C C . GLN B 1 66 ? -17.041 -22.357 -11.089 1.00 17.40 78 GLN B C 1
ATOM 1573 O O . GLN B 1 66 ? -16.217 -22.733 -11.938 1.00 15.25 78 GLN B O 1
ATOM 1579 N N . GLU B 1 67 ? -16.676 -21.977 -9.869 1.00 16.87 79 GLU B N 1
ATOM 1580 C CA . GLU B 1 67 ? -15.269 -21.968 -9.499 1.00 15.91 79 GLU B CA 1
ATOM 1581 C C . GLU B 1 67 ? -14.685 -23.373 -9.468 1.00 13.71 79 GLU B C 1
ATOM 1582 O O . GLU B 1 67 ? -13.474 -23.542 -9.664 1.00 12.08 79 GLU B O 1
ATOM 1588 N N . LEU B 1 68 ? -15.522 -24.390 -9.231 1.00 13.19 80 LEU B N 1
ATOM 1589 C CA . LEU B 1 68 ? -15.016 -25.762 -9.194 1.00 13.37 80 LEU B CA 1
ATOM 1590 C C . LEU B 1 68 ? -14.479 -26.190 -10.549 1.00 13.55 80 LEU B C 1
ATOM 1591 O O . LEU B 1 68 ? -13.460 -26.887 -10.622 1.00 12.02 80 LEU B O 1
ATOM 1596 N N . LEU B 1 69 ? -15.163 -25.807 -11.639 1.00 13.42 81 LEU B N 1
ATOM 1597 C CA . LEU B 1 69 ? -14.666 -26.146 -12.970 1.00 13.18 81 LEU B CA 1
ATOM 1598 C C . LEU B 1 69 ? -13.256 -25.605 -13.182 1.00 14.04 81 LEU B C 1
ATOM 1599 O O . LEU B 1 69 ? -12.378 -26.319 -13.676 1.00 13.11 81 LEU B O 1
ATOM 1604 N N . GLY B 1 70 ? -13.016 -24.344 -12.796 1.00 12.17 82 GLY B N 1
ATOM 1605 C CA . GLY B 1 70 ? -11.681 -23.782 -12.939 1.00 13.73 82 GLY B CA 1
ATOM 1606 C C . GLY B 1 70 ? -10.649 -24.466 -12.058 1.00 13.11 82 GLY B C 1
ATOM 1607 O O . GLY B 1 70 ? -9.514 -24.694 -12.483 1.00 11.08 82 GLY B O 1
ATOM 1608 N N . ILE B 1 71 ? -11.038 -24.819 -10.827 1.00 11.47 83 ILE B N 1
ATOM 1609 C CA . ILE B 1 71 ? -10.117 -25.495 -9.914 1.00 9.53 83 ILE B CA 1
ATOM 1610 C C 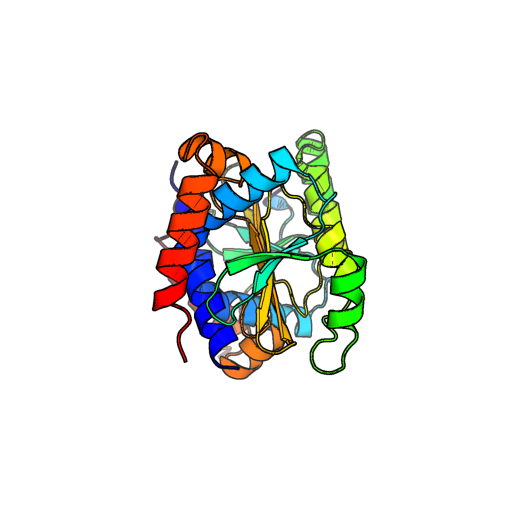. ILE B 1 71 ? -9.679 -26.825 -10.512 1.00 13.70 83 ILE B C 1
ATOM 1611 O O . ILE B 1 71 ? -8.496 -27.197 -10.455 1.00 11.96 83 ILE B O 1
ATOM 1616 N N . ILE B 1 72 ? -10.626 -27.547 -11.119 1.00 11.75 84 ILE B N 1
ATOM 1617 C CA . ILE B 1 72 ? -10.316 -28.807 -11.790 1.00 11.41 84 ILE B CA 1
ATOM 1618 C C . ILE B 1 72 ? -9.352 -28.580 -12.950 1.00 14.35 84 ILE B C 1
ATOM 1619 O O . ILE B 1 72 ? -8.340 -29.282 -13.073 1.00 13.08 84 ILE B O 1
ATOM 1624 N N . GLU B 1 73 ? -9.658 -27.611 -13.832 1.00 11.75 85 GLU B N 1
ATOM 1625 C CA . GLU B 1 73 ? -8.801 -27.372 -15.000 1.00 12.04 85 GLU B CA 1
ATOM 1626 C C . GLU B 1 73 ? -7.365 -27.081 -14.613 1.00 12.24 85 GLU B C 1
ATOM 1627 O O . GLU B 1 73 ? -6.433 -27.506 -15.308 1.00 15.24 85 GLU B O 1
ATOM 1633 N N . HIS B 1 74 ? -7.159 -26.341 -13.525 1.00 11.09 86 HIS B N 1
ATOM 1634 C CA . HIS B 1 74 ? -5.847 -25.797 -13.199 1.00 12.68 86 HIS B CA 1
ATOM 1635 C C . HIS B 1 74 ? -5.074 -26.627 -12.198 1.00 12.04 86 HIS B C 1
ATOM 1636 O O . HIS B 1 74 ? -3.933 -26.273 -11.905 1.00 11.22 86 HIS B O 1
ATOM 1643 N N . ASN B 1 75 ? -5.644 -27.724 -11.693 1.00 9.04 87 ASN B N 1
ATOM 1644 C CA . ASN B 1 75 ? -4.968 -28.472 -10.639 1.00 9.57 87 ASN B CA 1
ATOM 1645 C C . ASN B 1 75 ? -3.605 -28.946 -11.115 1.00 10.66 87 ASN B C 1
ATOM 1646 O O . ASN B 1 75 ? -3.442 -29.344 -12.276 1.00 11.36 87 ASN B O 1
ATOM 1651 N N . GLN B 1 76 ? -2.611 -28.850 -10.229 1.00 8.43 88 GLN B N 1
ATOM 1652 C CA . GLN B 1 76 ? -1.277 -29.345 -10.531 1.00 10.33 88 GLN B CA 1
ATOM 1653 C C . GLN B 1 76 ? -1.082 -30.655 -9.792 1.00 9.92 88 GLN B C 1
ATOM 1654 O O . GLN B 1 76 ? -0.742 -30.641 -8.597 1.00 8.46 88 GLN B O 1
ATOM 1660 N N . PRO B 1 77 ? -1.237 -31.799 -10.453 1.00 9.76 89 PRO B N 1
ATOM 1661 C CA . PRO B 1 77 ? -1.295 -33.075 -9.728 1.00 10.32 89 PRO B CA 1
ATOM 1662 C C . PRO B 1 77 ? 0.020 -33.480 -9.087 1.00 11.62 89 PRO B C 1
ATOM 1663 O O . PRO B 1 77 ? 0.000 -34.329 -8.192 1.00 10.70 89 PRO B O 1
ATOM 1667 N N . GLU B 1 78 ? 1.161 -32.912 -9.512 1.00 8.96 90 GLU B N 1
ATOM 1668 C CA . GLU B 1 78 ? 2.423 -33.215 -8.851 1.00 9.32 90 GLU B CA 1
ATOM 1669 C C . GLU B 1 78 ? 2.502 -32.613 -7.459 1.00 9.93 90 GLU B C 1
ATOM 1670 O O . GLU B 1 78 ? 3.387 -32.989 -6.681 1.00 9.47 90 GLU B O 1
ATOM 1676 N N . ILE B 1 79 ? 1.624 -31.666 -7.156 1.00 9.67 91 ILE B N 1
ATOM 1677 C CA . ILE B 1 79 ? 1.705 -30.876 -5.931 1.00 7.72 91 ILE B CA 1
ATOM 1678 C C . ILE B 1 79 ? 0.407 -30.962 -5.138 1.00 8.92 91 ILE B C 1
ATOM 1679 O O . ILE B 1 79 ? 0.438 -31.075 -3.905 1.00 7.86 91 ILE B O 1
ATOM 1684 N N . GLU B 1 80 ? -0.728 -30.935 -5.838 1.00 9.72 92 GLU B N 1
ATOM 1685 C CA . GLU B 1 80 ? -2.052 -30.802 -5.232 1.00 8.71 92 GLU B CA 1
ATOM 1686 C C . GLU B 1 80 ? -2.884 -32.050 -5.460 1.00 10.68 92 GLU B C 1
ATOM 1687 O O . GLU B 1 80 ? -3.117 -32.451 -6.605 1.00 8.01 92 GLU B O 1
ATOM 1693 N N . VAL B 1 81 ? -3.373 -32.629 -4.373 1.00 8.34 93 VAL B N 1
ATOM 1694 C CA . VAL B 1 81 ? -4.429 -33.632 -4.445 1.00 8.39 93 VAL B CA 1
ATOM 1695 C C . VAL B 1 81 ? -5.757 -32.913 -4.618 1.00 8.51 93 VAL B C 1
ATOM 1696 O O . VAL B 1 81 ? -6.046 -31.949 -3.897 1.00 7.83 93 VAL B O 1
ATOM 1700 N N . LEU B 1 82 ? -6.567 -33.370 -5.570 1.00 9.46 94 LEU B N 1
ATOM 1701 C CA . LEU B 1 82 ? -7.891 -32.804 -5.818 1.00 8.24 94 LEU B CA 1
ATOM 1702 C C . LEU B 1 82 ? -8.927 -33.920 -5.843 1.00 10.70 94 LEU B C 1
ATOM 1703 O O . LEU B 1 82 ? -8.767 -34.894 -6.583 1.00 11.13 94 LEU B O 1
ATOM 1708 N N . MET B 1 83 ? -10.004 -33.762 -5.072 1.00 9.12 95 MET B N 1
ATOM 1709 C CA . MET B 1 83 ? -11.091 -34.739 -5.016 1.00 9.77 95 MET B CA 1
ATOM 1710 C C . MET B 1 83 ? -12.400 -33.997 -4.783 1.00 10.49 95 MET B C 1
ATOM 1711 O O . MET B 1 83 ? -12.406 -32.933 -4.168 1.00 11.55 95 MET B O 1
ATOM 1716 N N . ILE B 1 84 ? -13.511 -34.564 -5.258 1.00 11.02 96 ILE B N 1
ATOM 1717 C CA . ILE B 1 84 ? -14.840 -33.984 -5.064 1.00 11.86 96 ILE B CA 1
ATOM 1718 C C . ILE B 1 84 ? -15.556 -34.830 -4.025 1.00 13.24 96 ILE B C 1
ATOM 1719 O O . ILE B 1 84 ? -15.835 -36.006 -4.273 1.00 14.35 96 ILE B O 1
ATOM 1724 N N . GLY B 1 85 ? -15.838 -34.248 -2.858 1.00 13.15 97 GLY B N 1
ATOM 1725 C CA . GLY B 1 85 ? -16.657 -34.924 -1.854 1.00 11.98 97 GLY B CA 1
ATOM 1726 C C . GLY B 1 85 ? -18.140 -34.759 -2.168 1.00 16.23 97 GLY B C 1
ATOM 1727 O O . GLY B 1 85 ? -18.629 -33.637 -2.342 1.00 15.62 97 GLY B O 1
ATOM 1728 N N . ILE B 1 86 ? -18.858 -35.875 -2.254 1.00 16.69 98 ILE B N 1
ATOM 1729 C CA . ILE B 1 86 ? -20.260 -35.865 -2.671 1.00 15.64 98 ILE B CA 1
ATOM 1730 C C . ILE B 1 86 ? -21.116 -36.259 -1.474 1.00 19.46 98 ILE B C 1
ATOM 1731 O O . ILE B 1 86 ? -21.172 -37.435 -1.096 1.00 19.65 98 ILE B O 1
ATOM 1736 N N . GLY B 1 87 ? -21.786 -35.283 -0.879 1.00 25.62 99 GLY B N 1
ATOM 1737 C CA . GLY B 1 87 ? -22.713 -35.519 0.208 1.00 28.65 99 GLY B CA 1
ATOM 1738 C C . GLY B 1 87 ? -24.147 -35.606 -0.272 1.00 32.65 99 GLY B C 1
ATOM 1739 O O . GLY B 1 87 ? -24.423 -35.952 -1.427 1.00 33.92 99 GLY B O 1
ATOM 1740 N N . LYS B 1 88 ? -25.078 -35.285 0.625 1.00 35.67 100 LYS B N 1
ATOM 1741 C CA . LYS B 1 88 ? -26.503 -35.291 0.293 1.00 40.84 100 LYS B CA 1
ATOM 1742 C C . LYS B 1 88 ? -26.859 -33.960 -0.363 1.00 35.41 100 LYS B C 1
ATOM 1743 O O . LYS B 1 88 ? -26.985 -32.932 0.310 1.00 37.20 100 LYS B O 1
ATOM 1749 N N . GLY B 1 89 ? -27.017 -33.974 -1.685 1.00 33.94 101 GLY B N 1
ATOM 1750 C CA . GLY B 1 89 ? -27.326 -32.766 -2.426 1.00 33.94 101 GLY B CA 1
ATOM 1751 C C . GLY B 1 89 ? -26.326 -31.645 -2.215 1.00 36.24 101 GLY B C 1
ATOM 1752 O O . GLY B 1 89 ? -26.664 -30.465 -2.354 1.00 32.48 101 GLY B O 1
ATOM 1753 N N . GLU B 1 90 ? -25.085 -32.001 -1.889 1.00 30.12 102 GLU B N 1
ATOM 1754 C CA . GLU B 1 90 ? -24.063 -31.014 -1.576 1.00 29.37 102 GLU B CA 1
ATOM 1755 C C . GLU B 1 90 ? -22.699 -31.576 -1.943 1.00 27.82 102 GLU B C 1
ATOM 1756 O O . GLU B 1 90 ? -22.442 -32.764 -1.735 1.00 24.44 102 GLU B O 1
ATOM 1762 N N . ILE B 1 91 ? -21.819 -30.724 -2.465 1.00 23.95 103 ILE B N 1
ATOM 1763 C CA . ILE B 1 91 ? -20.455 -31.166 -2.726 1.00 24.14 103 ILE B CA 1
ATOM 1764 C C . ILE B 1 91 ? -19.475 -30.335 -1.910 1.00 21.33 103 ILE B C 1
ATOM 1765 O O . ILE B 1 91 ? -19.739 -29.183 -1.547 1.00 23.36 103 ILE B O 1
ATOM 1770 N N . LYS B 1 92 ? -18.336 -30.950 -1.600 1.00 15.33 104 LYS B N 1
ATOM 1771 C CA . LYS B 1 92 ? -17.281 -30.329 -0.806 1.00 16.94 104 LYS B CA 1
ATOM 1772 C C . LYS B 1 92 ? -15.948 -30.495 -1.522 1.00 15.03 104 LYS B C 1
ATOM 1773 O O . LYS B 1 92 ? -15.545 -31.621 -1.825 1.00 13.95 104 LYS B O 1
ATOM 1779 N N . LEU B 1 93 ? -15.262 -29.380 -1.770 1.00 16.11 105 LEU B N 1
ATOM 1780 C CA . LEU B 1 93 ? -13.923 -29.421 -2.348 1.00 12.68 105 LEU B CA 1
ATOM 1781 C C . LEU B 1 93 ? -12.917 -30.062 -1.402 1.00 11.41 105 LEU B C 1
ATOM 1782 O O . LEU B 1 93 ? -12.801 -29.675 -0.237 1.00 12.83 105 LEU B O 1
ATOM 1787 N N . ILE B 1 94 ? -12.157 -31.012 -1.925 1.00 11.53 106 ILE B N 1
ATOM 1788 C CA . ILE B 1 94 ? -10.984 -31.550 -1.254 1.00 9.86 106 ILE B CA 1
ATOM 1789 C C . ILE B 1 94 ? -9.788 -31.138 -2.096 1.00 12.06 106 ILE B C 1
ATOM 1790 O O . ILE B 1 94 ? -9.624 -31.621 -3.223 1.00 10.81 106 ILE B O 1
ATOM 1795 N N . GLN B 1 95 ? -8.961 -30.234 -1.569 1.00 10.00 107 GLN B N 1
ATOM 1796 C CA . GLN B 1 95 ? -7.748 -29.837 -2.282 1.00 8.89 107 GLN B CA 1
ATOM 1797 C C . GLN B 1 95 ? -6.670 -29.540 -1.253 1.00 10.98 107 GLN B C 1
ATOM 1798 O O . GLN B 1 95 ? -6.846 -28.670 -0.400 1.00 16.25 107 GLN B O 1
ATOM 1804 N N . PHE B 1 96 ? -5.567 -30.275 -1.305 1.00 11.30 108 PHE B N 1
ATOM 1805 C CA . PHE B 1 96 ? -4.512 -30.043 -0.335 1.00 7.99 108 PHE B CA 1
ATOM 1806 C C . PHE B 1 96 ? -3.167 -30.388 -0.960 1.00 11.40 108 PHE B C 1
ATOM 1807 O O . PHE B 1 96 ? -3.092 -31.187 -1.900 1.00 9.53 108 PHE B O 1
ATOM 1815 N N . ALA B 1 97 ? -2.105 -29.766 -0.436 1.00 9.00 109 ALA B N 1
ATOM 1816 C CA . ALA B 1 97 ? -0.740 -30.023 -0.901 1.00 8.16 109 ALA B CA 1
ATOM 1817 C C . ALA B 1 97 ? -0.001 -30.823 0.160 1.00 9.74 109 ALA B C 1
ATOM 1818 O O . ALA B 1 97 ? 0.489 -30.247 1.145 1.00 9.38 109 ALA B O 1
ATOM 1820 N N . PRO B 1 98 ? 0.116 -32.135 0.013 1.00 8.01 110 PRO B N 1
ATOM 1821 C CA . PRO B 1 98 ? 0.686 -32.950 1.085 1.00 9.11 110 PRO B CA 1
ATOM 1822 C C . PRO B 1 98 ? 2.201 -32.835 1.146 1.00 9.72 110 PRO B C 1
ATOM 1823 O O . PRO B 1 98 ? 2.864 -32.349 0.228 1.00 9.77 110 PRO B O 1
ATOM 1827 N N . GLU B 1 99 ? 2.742 -33.295 2.269 1.00 8.94 111 GLU B N 1
ATOM 1828 C CA . GLU B 1 99 ? 4.175 -33.491 2.396 1.00 9.39 111 GLU B CA 1
ATOM 1829 C C . GLU B 1 99 ? 4.420 -34.951 2.755 1.00 12.09 111 GLU B C 1
ATOM 1830 O O . GLU B 1 99 ? 3.841 -35.447 3.736 1.00 12.75 111 GLU B O 1
ATOM 1836 N N . PRO B 1 100 ? 5.228 -35.689 1.974 1.00 10.80 112 PRO B N 1
ATOM 1837 C CA . PRO B 1 100 ? 5.889 -35.265 0.732 1.00 12.51 112 PRO B CA 1
ATOM 1838 C C . PRO B 1 100 ? 4.849 -35.144 -0.365 1.00 11.43 112 PRO B C 1
ATOM 1839 O O . PRO B 1 100 ? 3.693 -35.461 -0.125 1.00 10.21 112 PRO B O 1
ATOM 1843 N N . PRO B 1 101 ? 5.202 -34.671 -1.553 1.00 9.39 113 PRO B N 1
ATOM 1844 C CA . PRO B 1 101 ? 4.188 -34.476 -2.611 1.00 10.04 113 PRO B CA 1
ATOM 1845 C C . PRO B 1 101 ? 3.635 -35.802 -3.106 1.00 10.92 113 PRO B C 1
ATOM 1846 O O . PRO B 1 101 ? 4.169 -36.876 -2.788 1.00 9.04 113 PRO B O 1
ATOM 1850 N N . PRO B 1 102 ? 2.547 -35.775 -3.863 1.00 8.25 114 PRO B N 1
ATOM 1851 C CA . PRO B 1 102 ? 1.821 -37.022 -4.188 1.00 8.96 114 PRO B CA 1
ATOM 1852 C C . PRO B 1 102 ? 2.693 -38.082 -4.851 1.00 10.20 114 PRO B C 1
ATOM 1853 O O . PRO B 1 102 ? 2.557 -39.264 -4.499 1.00 9.19 114 PRO B O 1
ATOM 1857 N N . PRO B 1 103 ? 3.574 -37.751 -5.822 1.00 8.35 115 PRO B N 1
ATOM 1858 C CA . PRO B 1 103 ? 4.371 -38.849 -6.406 1.00 10.46 115 PRO B CA 1
ATOM 1859 C C . PRO B 1 103 ? 5.222 -39.585 -5.373 1.00 11.05 115 PRO B C 1
ATOM 1860 O O . PRO B 1 103 ? 5.380 -40.815 -5.455 1.00 10.91 115 PRO B O 1
ATOM 1864 N N . VAL B 1 104 ? 5.760 -38.864 -4.389 1.00 10.04 116 VAL B N 1
ATOM 1865 C CA . VAL B 1 104 ? 6.579 -39.495 -3.357 1.00 10.92 116 VAL B CA 1
ATOM 1866 C C . VAL B 1 104 ? 5.715 -40.286 -2.384 1.00 9.60 116 VAL B C 1
ATOM 1867 O O . VAL B 1 104 ? 6.112 -41.362 -1.913 1.00 10.90 116 VAL B O 1
ATOM 1871 N N . CYS B 1 105 ? 4.514 -39.783 -2.081 1.00 10.91 117 CYS B N 1
ATOM 1872 C CA . CYS B 1 105 ? 3.573 -40.554 -1.274 1.00 11.56 117 CYS B CA 1
ATOM 1873 C C . CYS B 1 105 ? 3.288 -41.910 -1.906 1.00 12.02 117 CYS B C 1
ATOM 1874 O O . CYS B 1 105 ? 3.288 -42.946 -1.223 1.00 11.52 117 CYS B O 1
ATOM 1877 N N . PHE B 1 106 ? 3.038 -41.928 -3.215 1.00 11.43 118 PHE B N 1
ATOM 1878 C CA . PHE B 1 106 ? 2.736 -43.204 -3.861 1.00 11.66 118 PHE B CA 1
ATOM 1879 C C . PHE B 1 106 ? 3.927 -44.139 -3.773 1.00 13.50 118 PHE B C 1
ATOM 1880 O O . PHE B 1 106 ? 3.772 -45.332 -3.491 1.00 10.95 118 PHE B O 1
ATOM 1888 N N . GLU B 1 107 ? 5.139 -43.608 -4.000 1.00 13.51 119 GLU B N 1
ATOM 1889 C CA . GLU B 1 107 ? 6.332 -44.456 -3.946 1.00 16.60 119 GLU B CA 1
ATOM 1890 C C . GLU B 1 107 ? 6.593 -44.941 -2.521 1.00 17.86 119 GLU B C 1
ATOM 1891 O O . GLU B 1 107 ? 6.890 -46.122 -2.311 1.00 18.61 119 GLU B O 1
ATOM 1897 N N . GLN B 1 108 ? 6.455 -44.057 -1.527 1.00 12.59 120 GLN B N 1
ATOM 1898 C CA . GLN B 1 108 ? 6.802 -44.412 -0.148 1.00 19.10 120 GLN B CA 1
ATOM 1899 C C . GLN B 1 108 ? 5.775 -45.348 0.482 1.00 18.17 120 GLN B C 1
ATOM 1900 O O . GLN B 1 108 ? 6.148 -46.274 1.214 1.00 19.30 120 GLN B O 1
ATOM 1906 N N . VAL B 1 109 ? 4.481 -45.125 0.235 1.00 15.87 121 VAL B N 1
ATOM 1907 C CA . VAL B 1 109 ? 3.471 -46.021 0.804 1.00 13.98 121 VAL B CA 1
ATOM 1908 C C . VAL B 1 109 ? 3.631 -47.428 0.244 1.00 17.75 121 VAL B C 1
ATOM 1909 O O . VAL B 1 109 ? 3.397 -48.418 0.949 1.00 17.71 121 VAL B O 1
ATOM 1913 N N . GLY B 1 110 ? 4.050 -47.546 -1.013 1.00 16.70 122 GLY B N 1
ATOM 1914 C CA . GLY B 1 110 ? 4.399 -48.842 -1.566 1.00 17.73 122 GLY B CA 1
ATOM 1915 C C . GLY B 1 110 ? 3.236 -49.789 -1.768 1.00 23.35 122 GLY B C 1
ATOM 1916 O O . GLY B 1 110 ? 3.434 -51.009 -1.782 1.00 24.38 122 GLY B O 1
ATOM 1917 N N . LYS B 1 111 ? 2.031 -49.261 -1.948 1.00 15.47 123 LYS B N 1
ATOM 1918 C CA . LYS B 1 111 ? 0.831 -50.060 -2.161 1.00 15.60 123 LYS B CA 1
ATOM 1919 C C . LYS B 1 111 ? 0.281 -49.775 -3.553 1.00 18.21 123 LYS B C 1
ATOM 1920 O O . LYS B 1 111 ? 0.392 -48.655 -4.063 1.00 17.44 123 LYS B O 1
ATOM 1926 N N . ASP B 1 112 ? -0.310 -50.786 -4.177 1.00 17.44 124 ASP B N 1
ATOM 1927 C CA . ASP B 1 112 ? -0.885 -50.527 -5.487 1.00 14.90 124 ASP B CA 1
ATOM 1928 C C . ASP B 1 112 ? -2.263 -49.881 -5.339 1.00 16.64 124 ASP B C 1
ATOM 1929 O O . ASP B 1 112 ? -2.784 -49.719 -4.230 1.00 15.89 124 ASP B O 1
ATOM 1934 N N . ILE B 1 113 ? -2.837 -49.477 -6.484 1.00 12.18 125 ILE B N 1
ATOM 1935 C CA . ILE B 1 113 ? -4.120 -48.778 -6.478 1.00 12.55 125 ILE B CA 1
ATOM 1936 C C . ILE B 1 113 ? -5.190 -49.623 -5.789 1.00 14.83 125 ILE B C 1
ATOM 1937 O O . ILE B 1 113 ? -5.965 -49.113 -4.977 1.00 12.53 125 ILE B O 1
ATOM 1942 N N . ASP B 1 114 ? -5.225 -50.932 -6.075 1.00 17.65 126 ASP B N 1
ATOM 1943 C CA . ASP B 1 114 ? -6.208 -51.809 -5.433 1.00 17.37 126 ASP B CA 1
ATOM 1944 C C . ASP B 1 114 ? -6.131 -51.727 -3.921 1.00 16.05 126 ASP B C 1
ATOM 1945 O O . ASP B 1 114 ? -7.158 -51.611 -3.240 1.00 16.22 126 ASP B O 1
ATOM 1950 N N . GLY B 1 115 ? -4.912 -51.810 -3.373 1.00 12.31 127 GLY B N 1
ATOM 1951 C CA . GLY B 1 115 ? -4.768 -51.842 -1.929 1.00 14.16 127 GLY B CA 1
ATOM 1952 C C . GLY B 1 115 ? -5.089 -50.509 -1.294 1.00 15.98 127 GLY B C 1
ATOM 1953 O O . GLY B 1 115 ? -5.568 -50.453 -0.155 1.00 13.81 127 GLY B O 1
ATOM 1954 N N . LEU B 1 116 ? -4.835 -49.422 -2.023 1.00 11.97 128 LEU B N 1
ATOM 1955 C CA . LEU B 1 116 ? -5.168 -48.106 -1.511 1.00 11.60 128 LEU B CA 1
ATOM 1956 C C . LEU B 1 116 ? -6.675 -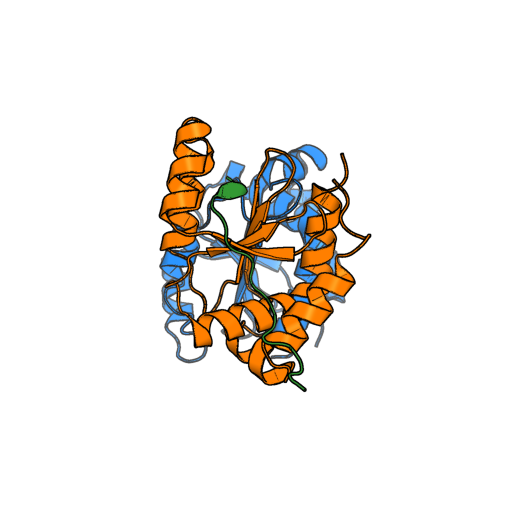47.905 -1.507 1.00 12.59 128 LEU B C 1
ATOM 1957 O O . LEU B 1 116 ? -7.237 -47.423 -0.517 1.00 12.21 128 LEU B O 1
ATOM 1962 N N . LEU B 1 117 ? -7.342 -48.285 -2.603 1.00 12.32 129 LEU B N 1
ATOM 1963 C CA . LEU B 1 117 ? -8.796 -48.181 -2.667 1.00 12.08 129 LEU B CA 1
ATOM 1964 C C . LEU B 1 117 ? -9.432 -48.962 -1.531 1.00 15.63 129 LEU B C 1
ATOM 1965 O O . LEU B 1 117 ? -10.325 -48.464 -0.833 1.00 15.12 129 LEU B O 1
ATOM 1970 N N . GLU B 1 118 ? -8.965 -50.189 -1.323 1.00 14.42 130 GLU B N 1
ATOM 1971 C CA . GLU B 1 118 ? -9.564 -51.045 -0.310 1.00 16.75 130 GLU B CA 1
ATOM 1972 C C . GLU B 1 118 ? -9.359 -50.464 1.084 1.00 17.14 130 GLU B C 1
ATOM 1973 O O . GLU B 1 118 ? -10.312 -50.341 1.865 1.00 18.52 130 GLU B O 1
ATOM 1979 N N . LEU B 1 119 ? -8.125 -50.080 1.412 1.00 17.17 131 LEU B N 1
ATOM 1980 C CA . LEU B 1 119 ? -7.874 -49.621 2.772 1.00 16.25 131 LEU B CA 1
ATOM 1981 C C . LEU B 1 119 ? -8.608 -48.313 3.051 1.00 16.73 131 LEU B C 1
ATOM 1982 O O . LEU B 1 119 ? -9.144 -48.122 4.148 1.00 14.39 131 LEU B O 1
ATOM 1987 N N . LEU B 1 120 ? -8.685 -47.415 2.062 1.00 13.61 132 LEU B N 1
ATOM 1988 C CA . LEU B 1 120 ? -9.328 -46.129 2.315 1.00 12.75 132 LEU B CA 1
ATOM 1989 C C . LEU B 1 120 ? -10.843 -46.265 2.450 1.00 14.10 132 LEU B C 1
ATOM 1990 O O . LEU B 1 120 ? -11.456 -45.596 3.292 1.00 15.33 132 LEU B O 1
ATOM 1995 N N . GLU B 1 121 ? -11.469 -47.095 1.614 1.00 13.88 133 GLU B N 1
ATOM 1996 C CA . GLU B 1 121 ? -12.904 -47.319 1.751 1.00 13.53 133 GLU B CA 1
ATOM 1997 C C . GLU B 1 121 ? -13.230 -48.003 3.073 1.00 16.51 133 GLU B C 1
ATOM 1998 O O . GLU B 1 121 ? -14.227 -47.663 3.723 1.00 15.96 133 GLU B O 1
ATOM 2004 N N . GLN B 1 122 ? -12.391 -48.948 3.503 1.00 18.56 134 GLN B N 1
ATOM 2005 C CA . GLN B 1 122 ? -12.596 -49.545 4.825 1.00 17.53 134 GLN B CA 1
ATOM 2006 C C . GLN B 1 122 ? -12.516 -48.501 5.920 1.00 18.76 134 GLN B C 1
ATOM 2007 O O . GLN B 1 122 ? -13.326 -48.510 6.855 1.00 19.18 134 GLN B O 1
ATOM 2013 N N . ARG B 1 123 ? -11.530 -47.601 5.831 1.00 15.54 135 ARG B N 1
ATOM 2014 C CA . ARG B 1 123 ? -11.369 -46.594 6.866 1.00 17.45 135 ARG B CA 1
ATOM 2015 C C . ARG B 1 123 ? -12.553 -45.634 6.906 1.00 19.61 135 ARG B C 1
ATOM 2016 O O . ARG B 1 123 ? -12.940 -45.180 7.986 1.00 21.28 135 ARG B O 1
ATOM 2024 N N . MET B 1 124 ? -13.131 -45.290 5.746 1.00 14.32 136 MET B N 1
ATOM 2025 C CA . MET B 1 124 ? -14.277 -44.379 5.757 1.00 17.57 136 MET B CA 1
ATOM 2026 C C . MET B 1 124 ? -15.551 -45.043 6.242 1.00 18.78 136 MET B C 1
ATOM 2027 O O . MET B 1 124 ? -16.451 -44.346 6.725 1.00 20.28 136 MET B O 1
ATOM 2032 N N . SER B 1 125 ? -15.654 -46.360 6.097 1.00 18.06 137 SER B N 1
ATOM 2033 C CA . SER B 1 125 ? -16.903 -47.052 6.387 1.00 19.12 137 SER B CA 1
ATOM 2034 C C . SER B 1 125 ? -17.259 -46.859 7.854 1.00 21.06 137 SER B C 1
ATOM 2035 O O . SER B 1 125 ? -16.491 -47.239 8.744 1.00 25.06 137 SER B O 1
ATOM 2038 N N . GLY B 1 126 ? -18.402 -46.224 8.102 1.00 21.22 138 GLY B N 1
ATOM 2039 C CA . GLY B 1 126 ? -18.865 -45.961 9.445 1.00 23.97 138 GLY B CA 1
ATOM 2040 C C . GLY B 1 126 ? -18.330 -44.694 10.080 1.00 28.11 138 GLY B C 1
ATOM 2041 O O . GLY B 1 126 ? -18.905 -44.232 11.073 1.00 28.71 138 GLY B O 1
ATOM 2042 N N . GLU B 1 127 ? -17.233 -44.124 9.564 1.00 25.47 139 GLU B N 1
ATOM 2043 C CA . GLU B 1 127 ? -16.776 -42.847 10.105 1.00 21.21 139 GLU B CA 1
ATOM 2044 C C . GLU B 1 127 ? -17.368 -41.629 9.414 1.00 21.77 139 GLU B C 1
ATOM 2045 O O . GLU B 1 127 ? -17.378 -40.555 10.021 1.00 22.18 139 GLU B O 1
ATOM 2051 N N . ILE B 1 128 ? -17.873 -41.755 8.189 1.00 19.99 140 ILE B N 1
ATOM 2052 C CA . ILE B 1 128 ? -18.546 -40.652 7.510 1.00 18.58 140 ILE B CA 1
ATOM 2053 C C . ILE B 1 128 ? -19.966 -41.101 7.199 1.00 24.51 140 ILE B C 1
ATOM 2054 O O . ILE B 1 128 ? -20.165 -42.061 6.444 1.00 22.97 140 ILE B O 1
ATOM 2059 N N . VAL B 1 129 ? -20.946 -40.398 7.769 1.00 25.17 141 VAL B N 1
ATOM 2060 C CA . VAL B 1 129 ? -22.335 -40.842 7.821 1.00 24.20 141 VAL B CA 1
ATOM 2061 C C . VAL B 1 129 ? -23.240 -39.726 7.319 1.00 27.16 141 VAL B C 1
ATOM 2062 O O . VAL B 1 129 ? -23.199 -38.604 7.834 1.00 24.59 141 VAL B O 1
ATOM 2066 N N . VAL B 1 130 ? -24.081 -40.038 6.340 1.00 31.02 142 VAL B N 1
ATOM 2067 C CA . VAL B 1 130 ? -24.943 -39.025 5.754 1.00 31.61 142 VAL B CA 1
ATOM 2068 C C . VAL B 1 130 ? -26.406 -39.230 6.148 1.00 37.59 142 VAL B C 1
ATO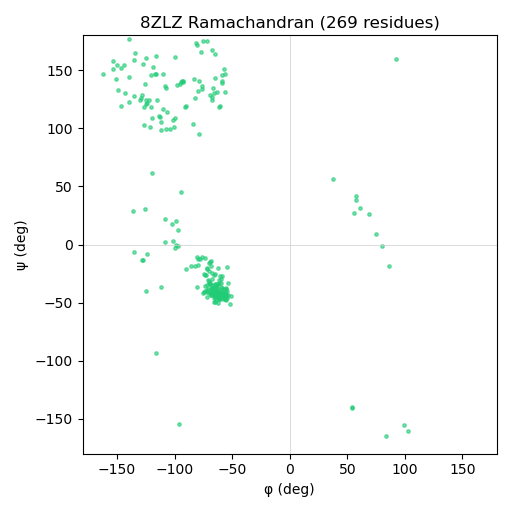M 2069 O O . VAL B 1 130 ? -26.800 -40.311 6.591 1.00 36.43 142 VAL B O 1
ATOM 2073 N N . PHE C 2 1 ? -26.574 -35.894 -10.251 1.00 28.12 1 PHE D N 1
ATOM 2074 C CA . PHE C 2 1 ? -25.120 -35.952 -10.369 1.00 29.79 1 PHE D CA 1
ATOM 2075 C C . PHE C 2 1 ? -24.608 -37.362 -10.139 1.00 29.14 1 PHE D C 1
ATOM 2076 O O . PHE C 2 1 ? -23.821 -37.873 -10.934 1.00 28.79 1 PHE D O 1
ATOM 2084 N N . ARG C 2 2 ? -25.057 -37.982 -9.041 1.00 28.46 2 ARG D N 1
ATOM 2085 C CA . ARG C 2 2 ? -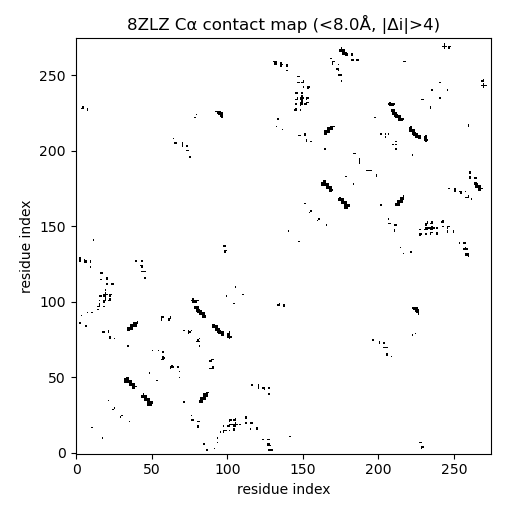24.546 -39.301 -8.667 1.00 30.91 2 ARG D CA 1
ATOM 2086 C C . ARG C 2 2 ? -24.823 -40.346 -9.739 1.00 30.24 2 ARG D C 1
ATOM 2087 O O . ARG C 2 2 ? -24.076 -41.321 -9.857 1.00 30.62 2 ARG D O 1
ATOM 2095 N N . GLU C 2 3 ? -25.876 -40.155 -10.539 1.00 31.07 3 GLU D N 1
ATOM 2096 C CA . GLU C 2 3 ? -26.162 -41.081 -11.630 1.00 33.35 3 GLU D CA 1
ATOM 2097 C C . GLU C 2 3 ? -25.133 -40.994 -12.750 1.00 36.62 3 GLU D C 1
ATOM 2098 O O . GLU C 2 3 ? -25.075 -41.893 -13.595 1.00 30.38 3 GLU D O 1
ATOM 2104 N N . ASN C 2 4 ? -24.319 -39.941 -12.778 1.00 32.93 4 ASN D N 1
ATOM 2105 C CA . ASN C 2 4 ? -23.412 -39.696 -13.888 1.00 43.01 4 ASN D CA 1
ATOM 2106 C C . ASN C 2 4 ? -21.952 -39.947 -13.538 1.00 46.57 4 ASN D C 1
ATOM 2107 O O . ASN C 2 4 ? -21.082 -39.744 -14.393 1.00 38.53 4 ASN D O 1
ATOM 2112 N N . VAL C 2 5 ? -21.664 -40.385 -12.314 1.00 36.75 5 VAL D N 1
ATOM 2113 C CA . VAL C 2 5 ? -20.311 -40.705 -11.895 1.00 29.62 5 VAL D CA 1
ATOM 2114 C C . VAL C 2 5 ? -20.128 -42.217 -11.969 1.00 32.70 5 VAL D C 1
ATOM 2115 O O . VAL C 2 5 ? -21.090 -42.987 -11.997 1.00 38.85 5 VAL D O 1
ATOM 2119 N N . ASN C 2 6 ? -18.869 -42.648 -11.993 1.00 24.67 6 ASN D N 1
ATOM 2120 C CA . ASN C 2 6 ? -18.496 -44.029 -12.274 1.00 20.08 6 ASN D CA 1
ATOM 2121 C C . ASN C 2 6 ? -17.638 -44.558 -11.137 1.00 22.39 6 ASN D C 1
ATOM 2122 O O . ASN C 2 6 ? -16.605 -43.967 -10.816 1.00 15.13 6 ASN D O 1
ATOM 2127 N N . ALA C 2 7 ? -18.059 -45.671 -10.539 1.00 20.23 7 ALA D N 1
ATOM 2128 C CA . ALA C 2 7 ? -17.309 -46.259 -9.438 1.00 22.36 7 ALA D CA 1
ATOM 2129 C C . ALA C 2 7 ? -15.886 -46.603 -9.864 1.00 26.12 7 ALA D C 1
ATOM 2130 O O . ALA C 2 7 ? -15.646 -47.063 -10.984 1.00 21.05 7 ALA D O 1
ATOM 2132 N N . ILE C 2 8 ? -14.935 -46.367 -8.963 1.00 20.32 8 ILE D N 1
ATOM 2133 C CA . ILE C 2 8 ? -13.556 -46.809 -9.136 1.00 26.07 8 ILE D CA 1
ATOM 2134 C C . ILE C 2 8 ? -13.417 -48.081 -8.316 1.00 34.88 8 ILE D C 1
ATOM 2135 O O . ILE C 2 8 ? -13.430 -48.034 -7.082 1.00 26.43 8 ILE D O 1
ATOM 2140 N N . ARG C 2 9 ? -13.296 -49.212 -8.982 1.00 30.89 9 ARG D N 1
ATOM 2141 C CA . ARG C 2 9 ? -13.252 -50.450 -8.227 1.00 44.56 9 ARG D CA 1
ATOM 2142 C C . ARG C 2 9 ? -11.857 -51.059 -8.282 1.00 36.52 9 ARG D C 1
ATOM 2143 O O . ARG C 2 9 ? -11.148 -50.917 -9.284 1.00 32.32 9 ARG D O 1
ATOM 2151 N N . PRO C 2 10 ? -11.421 -51.726 -7.217 1.00 35.18 10 PRO D N 1
ATOM 2152 C CA . PRO C 2 10 ? -10.211 -52.545 -7.330 1.00 29.75 10 PRO D CA 1
ATOM 2153 C C . PRO C 2 10 ? -10.410 -53.595 -8.409 1.00 28.04 10 PRO D C 1
ATOM 2154 O O . PRO C 2 10 ? -11.525 -54.077 -8.633 1.00 19.45 10 PRO D O 1
ATOM 2158 N N . PHE C 2 11 ? -9.322 -53.919 -9.112 1.00 26.14 11 PHE D N 1
ATOM 2159 C CA . PHE C 2 11 ? -9.354 -55.078 -10.000 1.00 30.40 11 PHE D CA 1
ATOM 2160 C C . PHE C 2 11 ? -9.780 -56.312 -9.224 1.00 28.78 11 PHE D C 1
ATOM 2161 O O . PHE C 2 11 ? -10.544 -57.148 -9.723 1.00 24.90 11 PHE D O 1
ATOM 2169 N N . GLY C 2 12 ? -9.321 -56.417 -7.986 1.00 24.53 12 GLY D N 1
ATOM 2170 C CA . GLY C 2 12 ? -9.631 -57.546 -7.142 1.00 19.37 12 GLY D CA 1
ATOM 2171 C C . GLY C 2 12 ? -8.582 -58.635 -7.254 1.00 22.85 12 GLY D C 1
ATOM 2172 O O . GLY C 2 12 ? -7.811 -58.709 -8.212 1.00 21.63 12 GLY D O 1
ATOM 2173 N N . ARG C 2 13 ? -8.550 -59.483 -6.233 1.00 20.94 13 ARG D N 1
ATOM 2174 C CA . ARG C 2 13 ? -7.688 -60.661 -6.236 1.00 19.11 13 ARG D CA 1
ATOM 2175 C C . ARG C 2 13 ? -8.375 -61.715 -7.095 1.00 18.56 13 ARG D C 1
ATOM 2176 O O . ARG C 2 13 ? -9.245 -62.453 -6.629 1.00 17.88 13 ARG D O 1
ATOM 2184 N N . ARG C 2 14 ? -7.995 -61.786 -8.380 1.00 20.51 14 ARG D N 1
ATOM 2185 C CA . ARG C 2 14 ? -8.730 -62.681 -9.261 1.00 20.46 14 ARG D CA 1
ATOM 2186 C C . ARG C 2 14 ? -8.317 -64.130 -8.998 1.00 23.30 14 ARG D C 1
ATOM 2187 O O . ARG C 2 14 ? -7.129 -64.420 -8.829 1.00 27.26 14 ARG D O 1
ATOM 2195 N N . PRO C 2 15 ? -9.277 -65.057 -8.930 1.00 20.28 15 PRO D N 1
ATOM 2196 C CA . PRO C 2 15 ? -8.974 -66.460 -8.609 1.00 21.51 15 PRO D CA 1
ATOM 2197 C C . PRO C 2 15 ? -8.039 -67.135 -9.609 1.00 29.34 15 PRO D C 1
ATOM 2198 O O . PRO C 2 15 ? -8.228 -66.896 -10.796 1.00 29.50 15 PRO D O 1
#

Radius of gyration: 18.62 Å; Cα contacts (8 Å, |Δi|>4): 442; chains: 3; bounding box: 45×60×39 Å

Solvent-accessible surface area: 13397 Å² total; per-residue (Å²): 107,144,19,38,38,34,0,8,115,2,10,59,123,18,10,94,35,0,0,2,0,2,46,0,20,66,104,107,47,25,106,84,90,11,10,4,0,0,41,16,86,132,81,10,54,24,49,66,10,75,143,80,46,2,75,133,53,14,80,80,122,129,20,134,30,84,112,2,48,25,8,38,138,63,13,53,27,61,45,1,0,9,0,0,0,29,1,140,38,42,2,4,8,1,6,5,11,3,40,29,55,0,42,65,2,10,141,109,59,30,161,78,19,122,31,7,50,111,60,0,38,107,91,0,61,56,75,16,82,185,103,126,0,80,44,33,1,14,122,1,13,64,116,10,12,84,22,0,0,0,0,13,30,1,2,85,109,92,31,26,108,85,83,17,16,9,0,0,4,4,53,125,82,11,38,0,2,17,0,38,95,94,4,1,60,124,26,2,98,124,52,150,86,209,39,95,68,11,17,21,10,41,113,71,24,30,20,69,15,6,0,7,0,0,0,5,1,90,95,70,34,26,16,8,8,4,7,9,32,25,49,0,40,59,0,49,130,114,31,64,98,95,32,27,21,0,2,44,25,0,28,136,102,0,71,64,84,5,84,60,43,100,139,52,19,85,62,14,154,20,148,31,203,186,178

B-factor: mean 17.89, std 8.91, range [5.22, 50.01]

Nearest PDB structures (foldseek):
  8zlz-assembly1_B  TM=1.008E+00  e=6.206E-26  Nostoc sp. PCC 7120 = FACHB-418
  6r10-assembly1_G  TM=1.638E-01  e=7.777E+00  Thermus thermophilus HB8
  8zlz-assembly1_B  TM=9.493E-01  e=9.480E-22  Nostoc sp. PCC 7120 = FACHB-418
  4ic1-assembly1_J  TM=4.480E-01  e=2.601E+00  Saccharolobus solfataricus P2
  8cua-assembly1_A  TM=1.911E-01  e=5.749E+00  Homo sapiens

Sequence (275 aa):
SKWRSQLDRFVKENQQDLAALFWGLWLENGDSQGTIGIDLQPTPHFVYCPKDAVEKLNNNVENRLQELLGIIEHNQPEIEVLMIGIGKGEIKLIQFAPEPPPPVCFEQVGKDIDGLLELLEQRMSGEIVVSKWRSQLDRFVKENQQDLAALFWGLWLENGDSQGTIGIDLQPTPHFVYCPKDAVEKLNNNVENRLQELLGIIEHNQPEIEVLMIGIGKGEIKLIQFAPEPPPPVCFEQVGKDIDGLLELLEQRMSGEIVVFRENVNAIRPFGRRP

InterPro domains:
  IPR058587 Chaperone protein CcmS [NF049993] (3-139)
  IPR058587 Chaperone protein Cc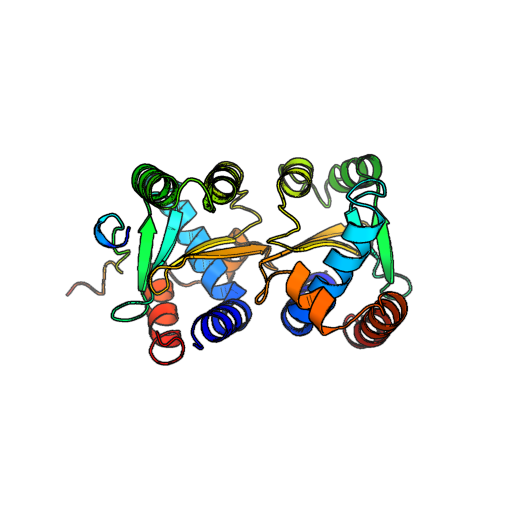mS [PF26619] (2-139)

Organism: Nostoc sp. (strain PCC 7120 / SAG 25.82 / UTEX 2576) (NCBI:txid103690)

Secondary structure (DSSP, 8-state):
-HHHHHHHHHHHHTHHHHHHHHHHHHHHHTTTT-EEEEE-SSS-EEEEE-HHHHHHHHHSTT---TTHHHHHHH--TTT-EEEEEEETTEEEEEEE--SS-HHHHHHHH-S-HHHHHHHHHHHHHHHS--/--HHHHHHHHHHHTHHHHHHHHHHHHHHHTTTT-EEEEE-SSS-EEEEE-HHHHHHHHHHTTTTTHHHHHHHHH--TTT-EEEEEE-SS-EEEEEE--SS-HHHHHHHH---HHHHHHHHHHHHTTTS--/-GGG-EE--------

Foldseek 3Di:
DVLLVLVVVLCVVCVLLLLLLQVLVCVVAPCPQHAWEWEPPPHTAIDHAHPVRVVVLQPPPLHVPDCVSVVVVPDDSQFKHWHWYAYPSYIDIDIDGDVPGSVVSNVVVPNCSVVSRVVSRVVRRVRSDD/DCQVVLVVVLCVVCVLLLLLLQVLVCVVANCPQAAWEFEPPPHTAIDHQHLVNVVVLCVVVVNPCVVVSVCRVPDDSQFKRWYWYHDDNDIDTDIDGDVPGSVVSNVVVVDHNVVSRVVSSVVRGPSRHD/DVVPDDDDDPPDDDD